Protein AF-0000000072268571 (afdb_homodimer)

Foldseek 3Di:
DWAFQDPVCQVVVQVQQCVACPPPDPQGDHSVNVNVLQVVVVVVLVVLQFDLQLQAFKKKKKGAAAAAPVPPDKDWHKMWMWGQHNVGIITDDIHIDIHDHPGHIDMDMDDDPVRNVVRVVVVCVVVVHDDDDPDPPPPDD/DWAFQDPVCQVVVQVQQCVACPPPDPQGDHSVNVNVLQVVVVVVLVVLQFDLQLQAFKKKKKGAAAAAPVPPDKDWHKIWMWGQHNVGIITDDIHIDIHDHPGHIDMDMDDDPVRNVVRVVVVCVVVVHDDDDPDPPPPDD

Solvent-accessible surface area (backbone atoms only — not comparable to full-atom values): 15354 Å² total; per-residue (Å²): 104,82,40,64,67,47,79,91,37,39,66,61,50,42,50,56,44,43,72,65,48,60,86,60,74,58,49,53,73,46,57,67,52,53,48,46,49,46,50,50,52,52,49,48,42,46,72,68,46,40,52,78,92,59,45,48,70,24,32,34,38,38,40,59,42,32,51,56,64,81,49,84,60,69,46,67,19,40,32,40,32,36,35,27,44,92,91,42,44,22,43,44,46,68,42,80,38,84,35,43,44,56,37,65,61,45,60,42,35,37,32,50,60,67,45,53,52,51,18,49,52,50,51,29,60,76,61,34,44,43,63,55,73,75,70,77,72,73,73,76,127,104,82,41,65,66,47,80,93,37,37,66,62,50,42,50,55,43,43,71,68,49,59,87,60,74,59,51,53,73,47,55,67,52,54,49,48,49,47,51,50,52,52,50,50,43,47,72,65,44,41,52,79,92,58,44,48,70,25,33,36,38,39,38,59,44,32,53,57,63,82,67,79,59,68,44,66,19,39,33,39,31,36,36,27,46,90,91,42,44,21,42,43,46,68,43,80,38,82,36,42,47,56,36,66,60,45,61,43,34,37,32,52,59,67,45,54,50,51,18,49,51,50,51,30,59,76,62,34,45,44,63,56,73,74,71,77,73,75,73,78,127

Nearest PDB structures (foldseek):
  2w56-assembly1_A  TM=3.238E-01  e=4.211E-01  Vibrio cholerae
  5o4p-assembly2_B  TM=2.908E-01  e=7.403E-01  Cricetulus griseus
  2w56-assembly1_A  TM=3.237E-01  e=5.750E-01  Vibrio cholerae
  5o4p-assembly2_B  TM=2.906E-01  e=7.843E-01  Cricetulus griseus
  4mxw-assembly1_Z  TM=2.584E-01  e=5.716E+00  Homo sapiens

pLDDT: mean 92.93, std 11.13, range [33.16, 98.88]

Radius of gyration: 26.69 Å; Cα contacts (8 Å, |Δi|>4): 503; chains: 2; bounding box: 42×77×66 Å

Sequence (282 aa):
MRIKIEQSNAAAIEKAISAVAGKKTRCIHQVSDVIWAAQTAERKLEEFGLQKTCRAGATARANLAGPGKSYGYSLEGTSIALQRLAAGWYLTDVTLQRIYPGGPERMDILIDPSQIEAALQAKLRNLRISARTPAPTQAAAMRIKIEQSNAAAIEKAISAVAGKKTRCIHQVSDVIWAAQTAERKLEEFGLQKTCRAGATARANLAGPGKSYGYSLEGTSIALQRLAAGWYLTDVTLQRIYPGGPERMDILIDPSQIEAALQAKLRNLRISARTPAPTQAAA

Secondary structure (DSSP, 8-state):
--EE-SGGGHHHHHHHHHHHHTT--TT---HHHHHHHHHHHHHHHHHHT--GGG-TT-EEEEEPPPPPTTS-S-EEEEEEEEEEETTEEEEEEEEEEEE-TTPPPEEEEEE-HHHHHHHHHHHHHHHTEEE----------/--EE-SGGGHHHHHHHHHHHHTT--TT---HHHHHHHHHHHHHHHHHHT--GGG-TT-EEEEEPPPPPGGG-S-EEEEEEEEEEETTEEEEEEEEEEEE-TTPPPEEEEEE-HHHHHHHHHHHHHHHTEEE----------

Structure (mmCIF, N/CA/C/O backbone):
data_AF-0000000072268571-model_v1
#
loop_
_entity.id
_entity.type
_entity.pdbx_description
1 polymer 'Uncharacterized protein'
#
loop_
_atom_site.group_PDB
_atom_site.id
_atom_site.type_symbol
_atom_site.label_atom_id
_atom_site.label_alt_id
_atom_site.label_comp_id
_atom_site.label_asym_id
_atom_site.label_entity_id
_atom_site.label_seq_id
_atom_site.pdbx_PDB_ins_code
_atom_site.Cartn_x
_atom_site.Cartn_y
_atom_site.Cartn_z
_atom_site.occupancy
_atom_site.B_iso_or_equiv
_atom_site.auth_seq_id
_atom_site.auth_comp_id
_atom_site.auth_asym_id
_atom_site.auth_atom_id
_atom_site.pdbx_PDB_model_num
ATOM 1 N N . MET A 1 1 ? 10.766 -30.984 -6.602 1 89.44 1 MET A N 1
ATOM 2 C CA . MET A 1 1 ? 11.336 -30.312 -7.758 1 89.44 1 MET A CA 1
ATOM 3 C C . MET A 1 1 ? 11.516 -28.828 -7.484 1 89.44 1 MET A C 1
ATOM 5 O O . MET A 1 1 ? 10.766 -28.234 -6.703 1 89.44 1 MET A O 1
ATOM 9 N N . ARG A 1 2 ? 12.672 -28.188 -8.047 1 95.62 2 ARG A N 1
ATOM 10 C CA . ARG A 1 2 ? 12.922 -26.75 -7.984 1 95.62 2 ARG A CA 1
ATOM 11 C C . ARG A 1 2 ? 13.461 -26.219 -9.312 1 95.62 2 ARG A C 1
ATOM 13 O O . ARG A 1 2 ? 14.617 -26.469 -9.656 1 95.62 2 ARG A O 1
ATOM 20 N N . ILE A 1 3 ? 12.57 -25.547 -10.039 1 98.38 3 ILE A N 1
ATOM 21 C CA . ILE A 1 3 ? 12.938 -25 -11.344 1 98.38 3 ILE A CA 1
ATOM 22 C C . ILE A 1 3 ? 12.781 -23.484 -11.328 1 98.38 3 ILE A C 1
ATOM 24 O O . ILE A 1 3 ? 11.68 -22.969 -11.094 1 98.38 3 ILE A O 1
ATOM 28 N N . LYS A 1 4 ? 13.852 -22.797 -11.664 1 98.56 4 LYS A N 1
ATOM 29 C CA . LYS A 1 4 ? 13.734 -21.344 -11.734 1 98.56 4 LYS A CA 1
ATOM 30 C C . LYS A 1 4 ? 12.805 -20.922 -12.875 1 98.56 4 LYS A C 1
ATOM 32 O O . LYS A 1 4 ? 12.93 -21.406 -14 1 98.56 4 LYS A O 1
ATOM 37 N N . ILE A 1 5 ? 11.906 -20.031 -12.609 1 98.62 5 ILE A N 1
ATOM 38 C CA . ILE A 1 5 ? 10.898 -19.641 -13.594 1 98.62 5 ILE A CA 1
ATOM 39 C C . ILE A 1 5 ? 11.438 -18.5 -14.461 1 98.62 5 ILE A C 1
ATOM 41 O O . ILE A 1 5 ? 11.359 -17.328 -14.078 1 98.62 5 ILE A O 1
ATOM 45 N N . GLU A 1 6 ? 11.898 -18.875 -15.523 1 97.44 6 GLU A N 1
ATOM 46 C CA . GLU A 1 6 ? 12.383 -17.969 -16.562 1 97.44 6 GLU A CA 1
ATOM 47 C C . GLU A 1 6 ? 12.32 -18.625 -17.938 1 97.44 6 GLU A C 1
ATOM 49 O O . GLU A 1 6 ? 12.188 -19.859 -18.047 1 97.44 6 GLU A O 1
ATOM 54 N N . GLN A 1 7 ? 12.383 -17.844 -18.969 1 95.88 7 GLN A N 1
ATOM 55 C CA . GLN A 1 7 ? 12.188 -18.328 -20.328 1 95.88 7 GLN A CA 1
ATOM 56 C C . GLN A 1 7 ? 13.242 -19.375 -20.688 1 95.88 7 GLN A C 1
ATOM 58 O O . GLN A 1 7 ? 12.953 -20.328 -21.422 1 95.88 7 GLN A O 1
ATOM 63 N N . SER A 1 8 ? 14.422 -19.25 -20.156 1 96.69 8 SER A N 1
ATOM 64 C CA . SER A 1 8 ? 15.5 -20.188 -20.469 1 96.69 8 SER A CA 1
ATOM 65 C C . SER A 1 8 ? 15.195 -21.578 -19.922 1 96.69 8 SER A C 1
ATOM 67 O O . SER A 1 8 ? 15.766 -22.562 -20.391 1 96.69 8 SER A O 1
ATOM 69 N N . ASN A 1 9 ? 14.328 -21.641 -18.969 1 97.94 9 ASN A N 1
ATOM 70 C CA . ASN A 1 9 ? 14.008 -22.938 -18.375 1 97.94 9 ASN A CA 1
ATOM 71 C C . ASN A 1 9 ? 12.641 -23.438 -18.812 1 97.94 9 ASN A C 1
ATOM 73 O O . ASN A 1 9 ? 12.016 -24.234 -18.125 1 97.94 9 ASN A O 1
ATOM 77 N N . ALA A 1 10 ? 12.203 -22.938 -19.922 1 98.06 10 ALA A N 1
ATOM 78 C CA . ALA A 1 10 ? 10.875 -23.266 -20.438 1 98.06 10 ALA A CA 1
ATOM 79 C C . ALA A 1 10 ? 10.719 -24.766 -20.656 1 98.06 10 ALA A C 1
ATOM 81 O O . ALA A 1 10 ? 9.68 -25.344 -20.312 1 98.06 10 ALA A O 1
ATOM 82 N N . ALA A 1 11 ? 11.688 -25.391 -21.203 1 97.88 11 ALA A N 1
ATOM 83 C CA . ALA A 1 11 ? 11.609 -26.828 -21.5 1 97.88 11 ALA A CA 1
ATOM 84 C C . ALA A 1 11 ? 11.445 -27.641 -20.234 1 97.88 11 ALA A C 1
ATOM 86 O O . ALA A 1 11 ? 10.68 -28.609 -20.188 1 97.88 11 ALA A O 1
ATOM 87 N N . ALA A 1 12 ? 12.219 -27.281 -19.203 1 98.31 12 ALA A N 1
ATOM 88 C CA . ALA A 1 12 ? 12.141 -27.984 -17.922 1 98.31 12 ALA A CA 1
ATOM 89 C C . ALA A 1 12 ? 10.766 -27.812 -17.297 1 98.31 12 ALA A C 1
ATOM 91 O O . ALA A 1 12 ? 10.211 -28.75 -16.719 1 98.31 12 ALA A O 1
ATOM 92 N N . ILE A 1 13 ? 10.211 -26.609 -17.422 1 98.5 13 ILE A N 1
ATOM 93 C CA . ILE A 1 13 ? 8.891 -26.328 -16.875 1 98.5 13 ILE A CA 1
ATOM 94 C C . ILE A 1 13 ? 7.836 -27.141 -17.625 1 98.5 13 ILE A C 1
ATOM 96 O O . ILE A 1 13 ? 6.961 -27.75 -17 1 98.5 13 ILE A O 1
ATOM 100 N N . GLU A 1 14 ? 7.953 -27.141 -18.844 1 97.81 14 GLU A N 1
ATOM 101 C CA . GLU A 1 14 ? 7.02 -27.906 -19.672 1 97.81 14 GLU A CA 1
ATOM 102 C C . GLU A 1 14 ? 7.059 -29.391 -19.312 1 97.81 14 GLU A C 1
ATOM 104 O O . GLU A 1 14 ? 6.016 -30.047 -19.219 1 97.81 14 GLU A O 1
ATOM 109 N N . LYS A 1 15 ? 8.242 -29.891 -19.219 1 97.81 15 LYS A N 1
ATOM 110 C CA . LYS A 1 15 ? 8.406 -31.297 -18.875 1 97.81 15 LYS A CA 1
ATOM 111 C C . LYS A 1 15 ? 7.758 -31.609 -17.516 1 97.81 15 LYS A C 1
ATOM 113 O O . LYS A 1 15 ? 7.121 -32.656 -17.359 1 97.81 15 LYS A O 1
ATOM 118 N N . ALA A 1 16 ? 7.984 -30.734 -16.562 1 98.06 16 ALA A N 1
ATOM 119 C CA . ALA A 1 16 ? 7.406 -30.906 -15.227 1 98.06 16 ALA A CA 1
ATOM 120 C C . ALA A 1 16 ? 5.883 -30.953 -15.297 1 98.06 16 ALA A C 1
ATOM 122 O O . ALA A 1 16 ? 5.25 -31.781 -14.633 1 98.06 16 ALA A O 1
ATOM 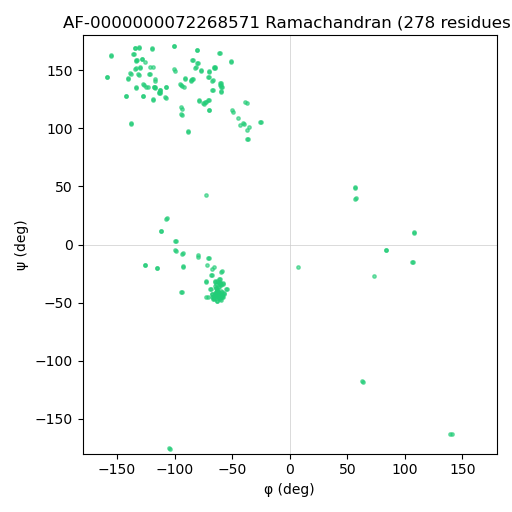123 N N . ILE A 1 17 ? 5.285 -30.109 -16.109 1 97.88 17 ILE A N 1
ATOM 124 C CA . ILE A 1 17 ? 3.834 -30.031 -16.234 1 97.88 17 ILE A CA 1
ATOM 125 C C . ILE A 1 17 ? 3.307 -31.266 -16.953 1 97.88 17 ILE A C 1
ATOM 127 O O . ILE A 1 17 ? 2.328 -31.875 -16.531 1 97.88 17 ILE A O 1
ATOM 131 N N . SER A 1 18 ? 3.951 -31.641 -18 1 97 18 SER A N 1
ATOM 132 C CA . SER A 1 18 ? 3.516 -32.75 -18.828 1 97 18 SER A CA 1
ATOM 133 C C . SER A 1 18 ? 3.574 -34.062 -18.047 1 97 18 SER A C 1
ATOM 135 O O . SER A 1 18 ? 2.748 -34.969 -18.266 1 97 18 SER A O 1
ATOM 137 N N . ALA A 1 19 ? 4.578 -34.125 -17.219 1 97.19 19 ALA A N 1
ATOM 138 C CA . ALA A 1 19 ? 4.742 -35.344 -16.422 1 97.19 19 ALA A CA 1
ATOM 139 C C . ALA A 1 19 ? 3.525 -35.594 -15.531 1 97.19 19 ALA A C 1
ATOM 141 O O . ALA A 1 19 ? 3.166 -36.719 -15.25 1 97.19 19 ALA A O 1
ATOM 142 N N . VAL A 1 20 ? 2.861 -34.531 -15.117 1 97.06 20 VAL A N 1
ATOM 143 C CA . VAL A 1 20 ? 1.72 -34.625 -14.219 1 97.06 20 VAL A CA 1
ATOM 144 C C . VAL A 1 20 ? 0.423 -34.656 -15.023 1 97.06 20 VAL A C 1
ATOM 146 O O . VAL A 1 20 ? -0.49 -35.438 -14.727 1 97.06 20 VAL A O 1
ATOM 149 N N . ALA A 1 21 ? 0.363 -33.844 -16.047 1 95.88 21 ALA A N 1
ATOM 150 C CA . ALA A 1 21 ? -0.852 -33.688 -16.828 1 95.88 21 ALA A CA 1
ATOM 151 C C . ALA A 1 21 ? -1.124 -34.906 -17.703 1 95.88 21 ALA A C 1
ATOM 153 O O . ALA A 1 21 ? -2.281 -35.25 -17.953 1 95.88 21 ALA A O 1
ATOM 154 N N . GLY A 1 22 ? -0.02 -35.562 -18.141 1 94.12 22 GLY A N 1
ATOM 155 C CA . GLY A 1 22 ? -0.201 -36.656 -19.062 1 94.12 22 GLY A CA 1
ATOM 156 C C . GLY A 1 22 ? -0.821 -36.25 -20.391 1 94.12 22 GLY A C 1
ATOM 157 O O . GLY A 1 22 ? -0.313 -35.344 -21.062 1 94.12 22 GLY A O 1
ATOM 158 N N . LYS A 1 23 ? -2.078 -36.875 -20.594 1 92.75 23 LYS A N 1
ATOM 159 C CA . LYS A 1 23 ? -2.734 -36.594 -21.875 1 92.75 23 LYS A CA 1
ATOM 160 C C . LYS A 1 23 ? -3.811 -35.531 -21.719 1 92.75 23 LYS A C 1
ATOM 162 O O . LYS A 1 23 ? -4.457 -35.156 -22.703 1 92.75 23 LYS A O 1
ATOM 167 N N . LYS A 1 24 ? -3.914 -35.062 -20.609 1 93.38 24 LYS A N 1
ATOM 168 C CA . LYS A 1 24 ? -4.934 -34.031 -20.391 1 93.38 24 LYS A CA 1
ATOM 169 C C . LYS A 1 24 ? -4.57 -32.719 -21.094 1 93.38 24 LYS A C 1
ATOM 171 O O . LYS A 1 24 ? -3.395 -32.344 -21.141 1 93.38 24 LYS A O 1
ATOM 176 N N . THR A 1 25 ? -5.66 -32.062 -21.594 1 88.81 25 THR A N 1
ATOM 177 C CA . THR A 1 25 ? -5.375 -30.859 -22.375 1 88.81 25 THR A CA 1
ATOM 178 C C . THR A 1 25 ? -6.141 -29.656 -21.828 1 88.81 25 THR A C 1
ATOM 180 O O . THR A 1 25 ? -5.809 -28.5 -22.125 1 88.81 25 THR A O 1
ATOM 183 N N . ARG A 1 26 ? -7.137 -29.922 -21.062 1 90.5 26 ARG A N 1
ATOM 184 C CA . ARG A 1 26 ? -7.957 -28.828 -20.547 1 90.5 26 ARG A CA 1
ATOM 185 C C . ARG A 1 26 ? -7.488 -28.375 -19.172 1 90.5 26 ARG A C 1
ATOM 187 O O . ARG A 1 26 ? -7.152 -29.219 -18.328 1 90.5 26 ARG A O 1
ATOM 194 N N . CYS A 1 27 ? -7.441 -27.094 -18.969 1 94.31 27 CYS A N 1
ATOM 195 C CA . CYS A 1 27 ? -7.07 -26.4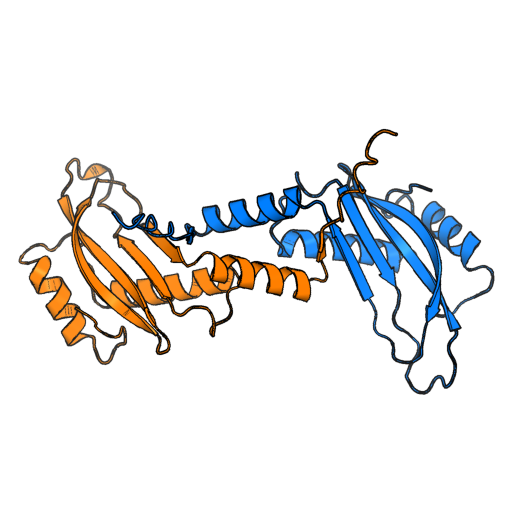84 -17.688 1 94.31 27 CYS A CA 1
ATOM 196 C C . CYS A 1 27 ? -5.684 -26.953 -17.25 1 94.31 27 CYS A C 1
ATOM 198 O O . CYS A 1 27 ? -5.484 -27.312 -16.094 1 94.31 27 CYS A O 1
ATOM 200 N N . ILE A 1 28 ? -4.773 -27.047 -18.234 1 96.44 28 ILE A N 1
ATOM 201 C CA . ILE A 1 28 ? -3.381 -27.406 -18 1 96.44 28 ILE A CA 1
ATOM 202 C C . ILE A 1 28 ? -2.49 -26.188 -18.203 1 96.44 28 ILE A C 1
ATOM 204 O O . ILE A 1 28 ? -2.539 -25.547 -19.25 1 96.44 28 ILE A O 1
ATOM 208 N N . HIS A 1 29 ? -1.704 -25.906 -17.234 1 97.75 29 HIS A N 1
ATOM 209 C CA . HIS A 1 29 ? -0.806 -24.766 -17.328 1 97.75 29 HIS A CA 1
ATOM 210 C C . HIS A 1 29 ? 0.157 -24.922 -18.5 1 97.75 29 HIS A C 1
ATOM 212 O O . HIS A 1 29 ? 0.665 -26.016 -18.75 1 97.75 29 HIS A O 1
ATOM 218 N N . GLN A 1 30 ? 0.322 -23.859 -19.125 1 97.5 30 GLN A N 1
ATOM 219 C CA . GLN A 1 30 ? 1.44 -23.734 -20.047 1 97.5 30 GLN A CA 1
ATOM 220 C C . GLN A 1 30 ? 2.598 -22.953 -19.422 1 97.5 30 GLN A C 1
ATOM 222 O O . GLN A 1 30 ? 2.445 -22.375 -18.344 1 97.5 30 GLN A O 1
ATOM 227 N N . VAL A 1 31 ? 3.684 -22.984 -20.141 1 98 31 VAL A N 1
ATOM 228 C CA . VAL A 1 31 ? 4.859 -22.297 -19.641 1 98 31 VAL A CA 1
ATOM 229 C C . VAL A 1 31 ? 4.523 -20.812 -19.406 1 98 31 VAL A C 1
ATOM 231 O O . VAL A 1 31 ? 4.906 -20.234 -18.391 1 98 31 VAL A O 1
ATOM 234 N N . SER A 1 32 ? 3.807 -20.25 -20.312 1 97.81 32 SER A N 1
ATOM 235 C CA . SER A 1 32 ? 3.443 -18.844 -20.203 1 97.81 32 SER A CA 1
ATOM 236 C C . SER A 1 32 ? 2.6 -18.578 -18.953 1 97.81 32 SER A C 1
ATOM 238 O O . SER A 1 32 ? 2.711 -17.516 -18.328 1 97.81 32 SER A O 1
ATOM 240 N N . ASP A 1 33 ? 1.727 -19.516 -18.609 1 97.75 33 ASP A N 1
ATOM 241 C CA . ASP A 1 33 ? 0.908 -19.391 -17.406 1 97.75 33 ASP A CA 1
ATOM 242 C C . ASP A 1 33 ? 1.777 -19.344 -16.156 1 97.75 33 ASP A C 1
ATOM 244 O O . ASP A 1 33 ? 1.498 -18.594 -15.219 1 97.75 33 ASP A O 1
ATOM 248 N N . VAL A 1 34 ? 2.797 -20.188 -16.188 1 98.5 34 VAL A N 1
ATOM 249 C CA . VAL A 1 34 ? 3.678 -20.297 -15.023 1 98.5 34 VAL A CA 1
ATOM 250 C C . VAL A 1 34 ? 4.469 -19 -14.859 1 98.5 34 VAL A C 1
ATOM 252 O O . VAL A 1 34 ? 4.582 -18.469 -13.75 1 98.5 34 VAL A O 1
ATOM 255 N N . ILE A 1 35 ? 4.93 -18.5 -15.93 1 98.44 35 ILE A N 1
ATOM 256 C CA . ILE A 1 35 ? 5.672 -17.25 -15.898 1 98.44 35 ILE A CA 1
ATOM 257 C C . ILE A 1 35 ? 4.758 -16.125 -15.43 1 98.44 35 ILE A C 1
ATOM 259 O O . ILE A 1 35 ? 5.145 -15.312 -14.578 1 98.44 35 ILE A O 1
ATOM 263 N N . TRP A 1 36 ? 3.586 -16.109 -15.922 1 98 36 TRP A N 1
ATOM 264 C CA . TRP A 1 36 ? 2.611 -15.094 -15.523 1 98 36 TRP A CA 1
ATOM 265 C C . TRP A 1 36 ? 2.291 -15.195 -14.039 1 98 36 TRP A C 1
ATOM 267 O O . TRP A 1 36 ? 2.193 -14.18 -13.344 1 98 36 TRP A O 1
ATOM 277 N N . ALA A 1 37 ? 2.117 -16.406 -13.578 1 98.31 37 ALA A N 1
ATOM 278 C CA . ALA A 1 37 ? 1.826 -16.609 -12.164 1 98.31 37 ALA A CA 1
ATOM 279 C C . ALA A 1 37 ? 2.947 -16.062 -11.289 1 98.31 37 ALA A C 1
ATOM 281 O O . ALA A 1 37 ? 2.688 -15.414 -10.273 1 98.31 37 ALA A O 1
ATOM 282 N N . ALA A 1 38 ? 4.137 -16.328 -11.672 1 98.62 38 ALA A N 1
ATOM 283 C CA . ALA A 1 38 ? 5.289 -15.836 -10.922 1 98.62 38 ALA A CA 1
ATOM 284 C C . ALA A 1 38 ? 5.309 -14.305 -10.906 1 98.62 38 ALA A C 1
ATOM 286 O O . ALA A 1 38 ? 5.551 -13.695 -9.859 1 98.62 38 ALA A O 1
ATOM 287 N N . GLN A 1 39 ? 5.051 -13.758 -12.031 1 98.25 39 GLN A N 1
ATOM 288 C CA . GLN A 1 39 ? 5.031 -12.305 -12.141 1 98.25 39 GLN A CA 1
ATOM 289 C C . GLN A 1 39 ? 3.908 -11.703 -11.297 1 98.25 39 GLN A C 1
ATOM 291 O O . GLN A 1 39 ? 4.09 -10.664 -10.664 1 98.25 39 GLN A O 1
ATOM 296 N N . THR A 1 40 ? 2.793 -12.32 -11.375 1 98.38 40 THR A N 1
ATOM 297 C CA . THR A 1 40 ? 1.646 -11.859 -10.602 1 98.38 40 THR A CA 1
ATOM 298 C C . THR A 1 40 ? 1.937 -11.938 -9.109 1 98.38 40 THR A C 1
ATOM 300 O O . THR A 1 40 ? 1.628 -11 -8.359 1 98.38 40 THR A O 1
ATOM 303 N N . ALA A 1 41 ? 2.525 -13.023 -8.711 1 98.62 41 ALA A N 1
ATOM 304 C CA . ALA A 1 41 ? 2.891 -13.172 -7.301 1 98.62 41 ALA A CA 1
ATOM 305 C C . ALA A 1 41 ? 3.85 -12.062 -6.867 1 98.62 41 ALA A C 1
ATOM 307 O O . ALA A 1 41 ? 3.684 -11.469 -5.801 1 98.62 41 ALA A O 1
ATOM 308 N N . GLU A 1 42 ? 4.82 -11.797 -7.719 1 98.44 42 GLU A N 1
ATOM 309 C CA . GLU A 1 42 ? 5.773 -10.727 -7.426 1 98.44 42 GLU A CA 1
ATOM 310 C C . GLU A 1 42 ? 5.074 -9.383 -7.297 1 98.44 42 GLU A C 1
ATOM 312 O O . GLU A 1 42 ? 5.363 -8.609 -6.375 1 98.44 42 GLU A O 1
ATOM 317 N N . ARG A 1 43 ? 4.18 -9.141 -8.195 1 97.94 43 ARG A N 1
ATOM 318 C CA . ARG A 1 43 ? 3.439 -7.883 -8.195 1 97.94 43 ARG A CA 1
ATOM 319 C C . ARG A 1 43 ? 2.594 -7.742 -6.938 1 97.94 43 ARG A C 1
ATOM 321 O O . ARG A 1 43 ? 2.496 -6.652 -6.367 1 97.94 43 ARG A O 1
ATOM 328 N N . LYS A 1 44 ? 1.976 -8.773 -6.512 1 98.06 44 LYS A N 1
ATOM 329 C CA . LYS A 1 44 ? 1.149 -8.742 -5.309 1 98.06 44 LYS A CA 1
ATOM 330 C C . LYS A 1 44 ? 1.989 -8.43 -4.074 1 98.06 44 LYS A C 1
ATOM 332 O O . LYS A 1 44 ? 1.555 -7.68 -3.197 1 98.06 44 LYS A O 1
ATOM 337 N N . LEU A 1 45 ? 3.182 -9.031 -4.02 1 97.81 45 LEU A N 1
ATOM 338 C CA . LEU A 1 45 ? 4.066 -8.75 -2.895 1 97.81 45 LEU A CA 1
ATOM 339 C C . LEU A 1 45 ? 4.496 -7.285 -2.895 1 97.81 45 LEU A C 1
ATOM 341 O O . LEU A 1 45 ? 4.562 -6.652 -1.837 1 97.81 45 LEU A O 1
ATOM 345 N N . GLU A 1 46 ? 4.715 -6.785 -4.086 1 96.62 46 GLU A N 1
ATOM 346 C CA . GLU A 1 46 ? 5.07 -5.379 -4.23 1 96.62 46 GLU A CA 1
ATOM 347 C C . GLU A 1 46 ? 3.92 -4.473 -3.803 1 96.62 46 GLU A C 1
ATOM 349 O O . GLU A 1 46 ? 4.125 -3.492 -3.082 1 96.62 46 GLU A O 1
ATOM 354 N N . GLU A 1 47 ? 2.758 -4.793 -4.27 1 95.5 47 GLU A N 1
ATOM 355 C CA . GLU A 1 47 ? 1.571 -4.023 -3.91 1 95.5 47 GLU A CA 1
ATOM 356 C C . GLU A 1 47 ? 1.337 -4.043 -2.402 1 95.5 47 GLU A C 1
ATOM 358 O O . GLU A 1 47 ? 0.848 -3.064 -1.833 1 95.5 47 GLU A O 1
ATOM 363 N N . PHE A 1 48 ? 1.663 -5.121 -1.779 1 96.12 48 PHE A N 1
ATOM 364 C CA . PHE A 1 48 ? 1.532 -5.262 -0.334 1 96.12 48 PHE A CA 1
ATOM 365 C C . PHE A 1 48 ? 2.52 -4.352 0.388 1 96.12 48 PHE A C 1
ATOM 367 O O . PHE A 1 48 ? 2.279 -3.945 1.527 1 96.12 48 PHE A O 1
ATOM 374 N N . GLY A 1 49 ? 3.592 -4.066 -0.296 1 94.44 49 GLY A N 1
ATOM 375 C CA . GLY A 1 49 ? 4.578 -3.162 0.276 1 94.44 49 GLY A CA 1
ATOM 376 C C . GLY A 1 49 ? 5.852 -3.865 0.708 1 94.44 49 GLY A C 1
ATOM 377 O O . GLY A 1 49 ? 6.676 -3.283 1.414 1 94.44 49 GLY A O 1
ATOM 378 N N . LEU A 1 50 ? 5.98 -5.062 0.349 1 95.12 50 LEU A N 1
ATOM 379 C CA . LEU A 1 50 ? 7.184 -5.797 0.723 1 95.12 50 LEU A CA 1
ATOM 380 C C . LEU A 1 50 ? 8.352 -5.426 -0.185 1 95.12 50 LEU A C 1
ATOM 382 O O . LEU A 1 50 ? 8.258 -5.555 -1.407 1 95.12 50 LEU A O 1
ATOM 386 N N . GLN A 1 51 ? 9.398 -5.008 0.468 1 94.62 51 GLN A N 1
ATOM 387 C CA . GLN A 1 51 ? 10.602 -4.699 -0.294 1 94.62 51 GLN A CA 1
ATOM 388 C C . GLN A 1 51 ? 11.18 -5.957 -0.937 1 94.62 51 GLN A C 1
ATOM 390 O O . GLN A 1 51 ? 11.031 -7.059 -0.405 1 94.62 51 GLN A O 1
ATOM 395 N N . LYS A 1 52 ? 11.844 -5.812 -2.014 1 94.56 52 LYS A N 1
ATOM 396 C CA . LYS A 1 52 ? 12.391 -6.934 -2.777 1 94.56 52 LYS A CA 1
ATOM 397 C C . LYS A 1 52 ? 13.281 -7.812 -1.902 1 94.56 52 LYS A C 1
ATOM 399 O O . LYS A 1 52 ? 13.242 -9.039 -2.01 1 94.56 52 LYS A O 1
ATOM 404 N N . THR A 1 53 ? 14.047 -7.23 -1.014 1 92.94 53 THR A N 1
ATOM 405 C CA . THR A 1 53 ? 15.008 -7.938 -0.181 1 92.94 53 THR A CA 1
ATOM 406 C C . THR A 1 53 ? 14.297 -8.797 0.864 1 92.94 53 THR A C 1
ATOM 408 O O . THR A 1 53 ? 14.914 -9.664 1.482 1 92.94 53 THR A O 1
ATOM 411 N N . CYS A 1 54 ? 12.984 -8.586 1.001 1 95 54 CYS A N 1
ATOM 412 C CA . CYS A 1 54 ? 12.242 -9.281 2.049 1 95 54 CYS A CA 1
ATOM 413 C C . CYS A 1 54 ? 11.273 -10.297 1.453 1 95 54 CYS A C 1
ATOM 415 O O . CYS A 1 54 ? 10.445 -10.859 2.166 1 95 54 CYS A O 1
ATOM 417 N N . ARG A 1 55 ? 11.43 -10.523 0.231 1 97 55 ARG A N 1
ATOM 418 C CA . ARG A 1 55 ? 10.391 -11.32 -0.41 1 97 55 ARG A CA 1
ATOM 419 C C . ARG A 1 55 ? 10.75 -12.805 -0.405 1 97 55 ARG A C 1
ATOM 421 O O . ARG A 1 55 ? 9.883 -13.656 -0.61 1 97 55 ARG A O 1
ATOM 428 N N . ALA A 1 56 ? 12.039 -13.047 -0.197 1 97.19 56 ALA A N 1
ATOM 429 C CA . ALA A 1 56 ? 12.469 -14.445 -0.173 1 97.19 56 ALA A CA 1
ATOM 430 C C . ALA A 1 56 ? 11.758 -15.219 0.936 1 97.19 56 ALA A C 1
ATOM 432 O O . ALA A 1 56 ? 11.609 -14.711 2.051 1 97.19 56 ALA A O 1
ATOM 433 N N . GLY A 1 57 ? 11.336 -16.375 0.667 1 96.38 57 GLY A N 1
ATOM 434 C CA . GLY A 1 57 ? 10.625 -17.21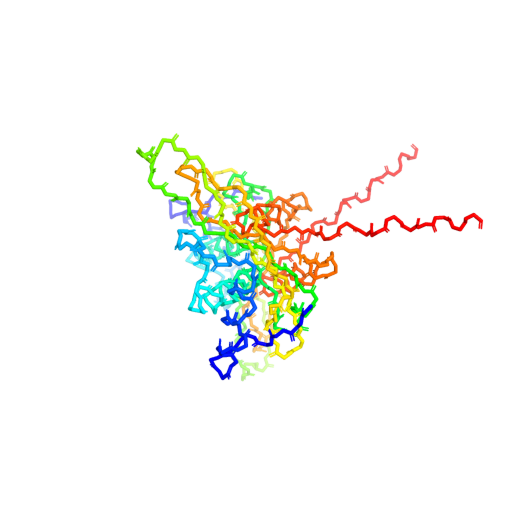9 1.623 1 96.38 57 GLY A CA 1
ATOM 435 C C . GLY A 1 57 ? 9.141 -17.328 1.331 1 96.38 57 GLY A C 1
ATOM 436 O O . GLY A 1 57 ? 8.469 -18.234 1.827 1 96.38 57 GLY A O 1
ATOM 437 N N . ALA A 1 58 ? 8.633 -16.484 0.512 1 98.12 58 ALA A N 1
ATOM 438 C CA . ALA A 1 58 ? 7.219 -16.516 0.145 1 98.12 58 ALA A CA 1
ATOM 439 C C . ALA A 1 58 ? 6.902 -17.734 -0.727 1 98.12 58 ALA A C 1
ATOM 441 O O . ALA A 1 58 ? 7.754 -18.188 -1.492 1 98.12 58 ALA A O 1
ATOM 442 N N . THR A 1 59 ? 5.734 -18.188 -0.571 1 98.44 59 THR A N 1
ATOM 443 C CA . THR A 1 59 ? 5.242 -19.25 -1.425 1 98.44 59 THR A CA 1
ATOM 444 C C . THR A 1 59 ? 3.879 -18.906 -2.01 1 98.44 59 THR A C 1
ATOM 446 O O . THR A 1 59 ? 3.143 -18.094 -1.438 1 98.44 59 THR A O 1
ATOM 449 N N . ALA A 1 60 ? 3.609 -19.453 -3.16 1 98.62 60 ALA A N 1
ATOM 450 C CA . ALA A 1 60 ? 2.336 -19.203 -3.826 1 98.62 60 ALA A CA 1
ATOM 451 C C . ALA A 1 60 ? 1.76 -20.484 -4.422 1 98.62 60 ALA A C 1
ATOM 453 O O . ALA A 1 60 ? 2.508 -21.375 -4.828 1 98.62 60 ALA A O 1
ATOM 454 N N . ARG A 1 61 ? 0.507 -20.562 -4.41 1 98.31 61 ARG A N 1
ATOM 455 C CA . ARG A 1 61 ? -0.24 -21.609 -5.105 1 98.31 61 ARG A CA 1
ATOM 456 C C . ARG A 1 61 ? -1.246 -21 -6.082 1 98.31 61 ARG A C 1
ATOM 458 O O . ARG A 1 61 ? -1.95 -20.047 -5.742 1 98.31 61 ARG A O 1
ATOM 465 N N . ALA A 1 62 ? -1.298 -21.562 -7.266 1 97.62 62 ALA A N 1
ATOM 466 C CA . ALA A 1 62 ? -2.162 -20.984 -8.289 1 97.62 62 ALA A CA 1
ATOM 467 C C . ALA A 1 62 ? -2.861 -22.062 -9.102 1 97.62 62 ALA A C 1
ATOM 469 O O . ALA A 1 62 ? -2.266 -23.109 -9.406 1 97.62 62 ALA A O 1
ATOM 470 N N . ASN A 1 63 ? -4.07 -21.812 -9.445 1 95.38 63 ASN A N 1
ATOM 471 C CA . ASN A 1 63 ? -4.836 -22.656 -10.352 1 95.38 63 ASN A CA 1
ATOM 472 C C . ASN A 1 63 ? -5.457 -21.859 -11.492 1 95.38 63 ASN A C 1
ATOM 474 O O . ASN A 1 63 ? -5.652 -20.641 -11.367 1 95.38 63 ASN A O 1
ATOM 478 N N . LEU A 1 64 ? -5.793 -22.547 -12.555 1 95.5 64 LEU A N 1
ATOM 479 C CA . LEU A 1 64 ? -6.449 -21.922 -13.695 1 95.5 64 LEU A CA 1
ATOM 480 C C . LEU A 1 64 ? -7.957 -21.844 -13.484 1 95.5 64 LEU A C 1
ATOM 482 O O . LEU A 1 64 ? -8.5 -22.531 -12.609 1 95.5 64 LEU A O 1
ATOM 486 N N . ALA A 1 65 ? -8.531 -20.922 -14.242 1 93.69 65 ALA A N 1
ATOM 487 C CA . ALA A 1 65 ? -9.992 -20.859 -14.227 1 93.69 65 ALA A CA 1
ATOM 488 C C . ALA A 1 65 ? -10.609 -22.125 -14.805 1 93.69 65 ALA A C 1
ATOM 490 O O . ALA A 1 65 ? -10 -22.781 -15.656 1 93.69 65 ALA A O 1
ATOM 491 N N . GLY A 1 66 ? -11.734 -22.344 -14.336 1 91.06 66 GLY A N 1
ATOM 492 C CA . GLY A 1 66 ? -12.461 -23.484 -14.891 1 91.06 66 GLY A CA 1
ATOM 493 C C . GLY A 1 66 ? -13.141 -23.172 -16.203 1 91.06 66 GLY A C 1
ATOM 494 O O . GLY A 1 66 ? -13.156 -22.016 -16.641 1 91.06 66 GLY A O 1
ATOM 495 N N . PRO A 1 67 ? -13.555 -24.266 -16.797 1 88 67 PRO A N 1
ATOM 496 C CA . PRO A 1 67 ? -14.32 -24.047 -18.031 1 88 67 PRO A CA 1
ATOM 497 C C . PRO A 1 67 ? -15.602 -23.25 -17.797 1 88 67 PRO A C 1
ATOM 499 O O . PRO A 1 67 ? -15.953 -22.969 -16.641 1 88 67 PRO A O 1
ATOM 502 N N . GLY A 1 68 ? -16.141 -22.766 -18.875 1 86.88 68 GLY A N 1
ATOM 503 C CA . GLY A 1 68 ? -17.375 -22.016 -18.766 1 86.88 68 GLY A CA 1
ATOM 504 C C . GLY A 1 68 ? -18.453 -22.75 -17.969 1 86.88 68 GLY A C 1
ATOM 505 O O . GLY A 1 68 ? -18.438 -23.984 -17.906 1 86.88 68 GLY A O 1
ATOM 506 N N . LYS A 1 69 ? -19.328 -22.062 -17.469 1 84 69 LYS A N 1
ATOM 507 C CA . LYS A 1 69 ? -20.391 -22.609 -16.641 1 84 69 LYS A CA 1
ATOM 508 C C . LYS A 1 69 ? -21.203 -23.656 -17.391 1 84 69 LYS A C 1
ATOM 510 O O . LYS A 1 69 ? -21.766 -24.562 -16.781 1 84 69 LYS A O 1
ATOM 515 N N . SER A 1 70 ? -21.172 -23.578 -18.609 1 84.25 70 SER A N 1
ATOM 516 C CA . SER A 1 70 ? -22 -24.469 -19.422 1 84.25 70 SER A CA 1
ATOM 517 C C . SER A 1 70 ? -21.359 -25.844 -19.547 1 84.25 70 SER A C 1
ATOM 519 O O . SER A 1 70 ? -22.031 -26.812 -19.938 1 84.25 70 SER A O 1
ATOM 521 N N . TYR A 1 71 ? -20.094 -25.969 -19.125 1 83.62 71 TYR A N 1
ATOM 522 C CA . TYR A 1 71 ? -19.359 -27.219 -19.203 1 83.62 71 TYR A CA 1
ATOM 523 C C . TYR A 1 71 ? -19.875 -28.219 -18.172 1 83.62 71 TYR A C 1
ATOM 525 O O . TYR A 1 71 ? -20.031 -27.891 -17 1 83.62 71 TYR A O 1
ATOM 533 N N . GLY A 1 72 ? -20.969 -28.484 -17.859 1 78.06 72 GLY A N 1
ATOM 534 C CA . GLY A 1 72 ? -21.797 -29.359 -17.047 1 78.06 72 GLY A CA 1
ATOM 535 C C . GLY A 1 72 ? -20.984 -30.25 -16.125 1 78.06 72 GLY A C 1
ATOM 536 O O . GLY A 1 72 ? -21.547 -30.891 -15.227 1 78.06 72 GLY A O 1
ATOM 537 N N . TYR A 1 73 ? -19.562 -30.594 -16.25 1 85.25 73 TYR A N 1
ATOM 538 C CA . TYR A 1 73 ? -18.859 -31.5 -15.359 1 85.25 73 TYR A CA 1
ATOM 539 C C . TYR A 1 73 ? -17.516 -30.922 -14.922 1 85.25 73 TYR A C 1
ATOM 541 O O . TYR A 1 73 ? -17 -30 -15.555 1 85.25 73 TYR A O 1
ATOM 549 N N . SER A 1 74 ? -17.047 -31.438 -13.812 1 87.62 74 SER A N 1
ATOM 550 C CA . SER A 1 74 ? -15.727 -31.047 -13.336 1 87.62 74 SER A CA 1
ATOM 551 C C . SER A 1 74 ? -14.625 -31.812 -14.055 1 87.62 74 SER A C 1
ATOM 553 O O . SER A 1 74 ? -14.883 -32.875 -14.641 1 87.62 74 SER A O 1
ATOM 555 N N . LEU A 1 75 ? -13.461 -31.266 -14.18 1 90.56 75 LEU A N 1
ATOM 556 C CA . LEU A 1 75 ? -12.305 -31.938 -14.781 1 90.56 75 LEU A CA 1
ATOM 557 C C . LEU A 1 75 ? -11.078 -31.797 -13.891 1 90.56 75 LEU A C 1
ATOM 559 O O . LEU A 1 75 ? -11.109 -31.078 -12.891 1 90.56 75 LEU A O 1
ATOM 563 N N . GLU A 1 76 ? -10.094 -32.531 -14.25 1 93.19 76 GLU A N 1
ATOM 564 C CA . GLU A 1 76 ? -8.812 -32.406 -13.555 1 93.19 76 GLU A CA 1
ATOM 565 C C . GLU A 1 76 ? -7.887 -31.453 -14.281 1 93.19 76 GLU A C 1
ATOM 567 O O . GLU A 1 76 ? -7.578 -31.641 -15.461 1 93.19 76 GLU A O 1
ATOM 572 N N . GLY A 1 77 ? -7.527 -30.391 -13.586 1 95.12 77 GLY A N 1
ATOM 573 C CA . GLY A 1 77 ? -6.57 -29.422 -14.102 1 95.12 77 GLY A CA 1
ATOM 574 C C . GLY A 1 77 ? -5.332 -29.281 -13.234 1 95.12 77 GLY A C 1
ATOM 575 O O . GLY A 1 77 ? -5.273 -29.844 -12.141 1 95.12 77 GLY A O 1
ATOM 576 N N . THR A 1 78 ? -4.352 -28.656 -13.695 1 96.88 78 THR A N 1
ATOM 577 C CA . THR A 1 78 ? -3.1 -28.547 -12.953 1 96.88 78 THR A CA 1
ATOM 578 C C . THR A 1 78 ? -3.162 -27.391 -11.953 1 96.88 78 THR A C 1
ATOM 580 O O . 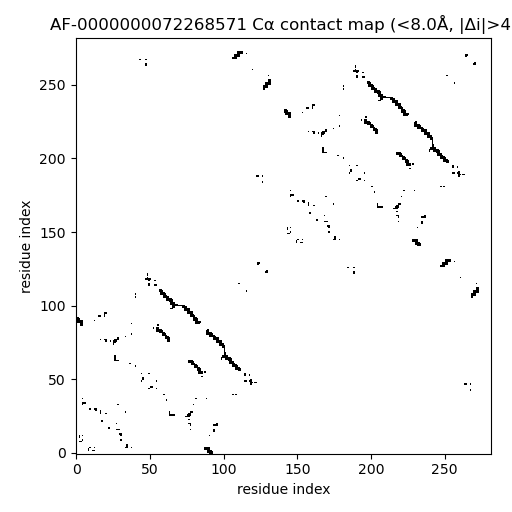THR A 1 78 ? -3.781 -26.359 -12.227 1 96.88 78 THR A O 1
ATOM 583 N N . SER A 1 79 ? -2.576 -27.594 -10.812 1 97.5 79 SER A N 1
ATOM 584 C CA . SER A 1 79 ? -2.223 -26.578 -9.82 1 97.5 79 SER A CA 1
ATOM 585 C C . SER A 1 79 ? -0.712 -26.5 -9.625 1 97.5 79 SER A C 1
ATOM 587 O O . SER A 1 79 ? -0.03 -27.531 -9.594 1 97.5 79 SER A O 1
ATOM 589 N N . ILE A 1 80 ? -0.212 -25.281 -9.43 1 98.5 80 ILE A N 1
ATOM 590 C CA . ILE A 1 80 ? 1.235 -25.141 -9.312 1 98.5 80 ILE A CA 1
ATOM 591 C C . ILE A 1 80 ? 1.586 -24.5 -7.977 1 98.5 80 ILE A C 1
ATOM 593 O O . ILE A 1 80 ? 0.831 -23.656 -7.469 1 98.5 80 ILE A O 1
ATOM 597 N N . ALA A 1 81 ? 2.725 -24.891 -7.422 1 98.69 81 ALA A N 1
ATOM 598 C CA . ALA A 1 81 ? 3.316 -24.281 -6.238 1 98.69 81 ALA A CA 1
ATOM 599 C C . ALA A 1 81 ? 4.625 -23.562 -6.582 1 98.69 81 ALA A C 1
ATOM 601 O O . ALA A 1 81 ? 5.473 -24.125 -7.281 1 98.69 81 ALA A O 1
ATOM 602 N N . LEU A 1 82 ? 4.68 -22.406 -6.113 1 98.81 82 LEU A N 1
ATOM 603 C CA . LEU A 1 82 ? 5.852 -21.578 -6.363 1 98.81 82 LEU A CA 1
ATOM 604 C C . LEU A 1 82 ? 6.52 -21.156 -5.055 1 98.81 82 LEU A C 1
ATOM 606 O O . LEU A 1 82 ? 5.852 -21.047 -4.023 1 98.81 82 LEU A O 1
ATOM 610 N N . GLN A 1 83 ? 7.801 -20.922 -5.152 1 98.69 83 GLN A N 1
ATOM 611 C CA . GLN A 1 83 ? 8.562 -20.391 -4.023 1 98.69 83 GLN A CA 1
ATOM 612 C C . GLN A 1 83 ? 9.469 -19.25 -4.457 1 98.69 83 GLN A C 1
ATOM 614 O O . GLN A 1 83 ? 10.125 -19.328 -5.496 1 98.69 83 GLN A O 1
ATOM 619 N N . ARG A 1 84 ? 9.438 -18.25 -3.643 1 98.5 84 ARG A N 1
ATOM 620 C CA . ARG A 1 84 ? 10.281 -17.094 -3.914 1 98.5 84 ARG A CA 1
ATOM 621 C C . ARG A 1 84 ? 11.609 -17.188 -3.17 1 98.5 84 ARG A C 1
ATOM 623 O O . ARG A 1 84 ? 11.648 -17.094 -1.942 1 98.5 84 ARG A O 1
ATOM 630 N N . LEU A 1 85 ? 12.664 -17.344 -3.871 1 97.38 85 LEU A N 1
ATOM 631 C CA . LEU A 1 85 ? 14 -17.328 -3.293 1 97.38 85 LEU A CA 1
ATOM 632 C C . LEU A 1 85 ? 14.711 -16.016 -3.605 1 97.38 85 LEU A C 1
ATOM 634 O O . LEU A 1 85 ? 14.102 -15.086 -4.133 1 97.38 85 LEU A O 1
ATOM 638 N N . ALA A 1 86 ? 15.953 -15.898 -3.227 1 95.75 86 ALA A N 1
ATOM 639 C CA . ALA A 1 86 ? 16.703 -14.656 -3.416 1 95.75 86 ALA A CA 1
ATOM 640 C C . ALA A 1 86 ? 16.797 -14.289 -4.895 1 95.75 86 ALA A C 1
ATOM 642 O O . ALA A 1 86 ? 16.688 -13.117 -5.258 1 95.75 86 ALA A O 1
ATOM 643 N N . ALA A 1 87 ? 16.859 -15.344 -5.723 1 95.12 87 ALA A N 1
ATOM 644 C CA . ALA A 1 87 ? 17.141 -15.109 -7.141 1 95.12 87 ALA A CA 1
ATOM 645 C C . ALA A 1 87 ? 15.836 -15 -7.934 1 95.12 87 ALA A C 1
ATOM 647 O O . ALA A 1 87 ? 15.859 -14.734 -9.141 1 95.12 87 ALA A O 1
ATOM 648 N N . GLY A 1 88 ? 14.758 -15.281 -7.285 1 97.06 88 GLY A N 1
ATOM 649 C CA . GLY A 1 88 ? 13.492 -15.203 -8 1 97.06 88 GLY A CA 1
ATOM 650 C C . GLY A 1 88 ? 12.531 -16.312 -7.629 1 97.06 88 GLY A C 1
ATOM 651 O O . GLY A 1 88 ? 12.672 -16.938 -6.574 1 97.06 88 GLY A O 1
ATOM 652 N N . TRP A 1 89 ? 11.539 -16.484 -8.5 1 98.62 89 TRP A N 1
ATOM 653 C CA . TRP A 1 89 ? 10.508 -17.484 -8.25 1 98.62 89 TRP A CA 1
ATOM 654 C C . TRP A 1 89 ? 10.891 -18.812 -8.875 1 98.62 89 TRP A C 1
ATOM 656 O O . TRP A 1 89 ? 11.438 -18.859 -9.977 1 98.62 89 TRP A O 1
ATOM 666 N N . TYR A 1 90 ? 10.562 -19.922 -8.156 1 98.88 90 TYR A N 1
ATOM 667 C CA . TYR A 1 90 ? 10.836 -21.297 -8.594 1 98.88 90 TYR A CA 1
ATOM 668 C C . TYR A 1 90 ? 9.57 -22.141 -8.57 1 98.88 90 TYR A C 1
ATOM 670 O O . TYR A 1 90 ? 8.742 -22 -7.664 1 98.88 90 TYR A O 1
ATOM 678 N N . LEU A 1 91 ? 9.383 -22.922 -9.562 1 98.81 91 LEU A N 1
ATOM 679 C CA . LEU A 1 91 ? 8.352 -23.953 -9.555 1 98.81 91 LEU A CA 1
ATOM 680 C C . LEU A 1 91 ? 8.758 -25.125 -8.672 1 98.81 91 LEU A C 1
ATOM 682 O O . LEU A 1 91 ? 9.797 -25.75 -8.898 1 98.81 91 LEU A O 1
ATOM 686 N N . THR A 1 92 ? 7.953 -25.422 -7.668 1 98.69 92 THR A N 1
ATOM 687 C CA . THR A 1 92 ? 8.367 -26.438 -6.707 1 98.69 92 THR A CA 1
ATOM 688 C C . THR A 1 92 ? 7.441 -27.641 -6.758 1 98.69 92 THR A C 1
ATOM 690 O O . THR A 1 92 ? 7.781 -28.719 -6.258 1 98.69 92 THR A O 1
ATOM 693 N N . ASP A 1 93 ? 6.25 -27.438 -7.301 1 98.38 93 ASP A N 1
ATOM 694 C CA . ASP A 1 93 ? 5.332 -28.562 -7.363 1 98.38 93 ASP A CA 1
ATOM 695 C C . ASP A 1 93 ? 4.258 -28.344 -8.43 1 98.38 93 ASP A C 1
ATOM 697 O O . ASP A 1 93 ? 3.9 -27.203 -8.727 1 98.38 93 ASP A O 1
ATOM 701 N N . VAL A 1 94 ? 3.867 -29.375 -9.078 1 98.25 94 VAL A N 1
ATOM 702 C CA . VAL A 1 94 ? 2.705 -29.422 -9.961 1 98.25 94 VAL A CA 1
ATOM 703 C C . VAL A 1 94 ? 1.804 -30.594 -9.562 1 98.25 94 VAL A C 1
ATOM 705 O O . VAL A 1 94 ? 2.275 -31.719 -9.391 1 98.25 94 VAL A O 1
ATOM 708 N N . THR A 1 95 ? 0.591 -30.312 -9.375 1 97.81 95 THR A N 1
ATOM 709 C CA . THR A 1 95 ? -0.346 -31.375 -9.008 1 97.81 95 THR A CA 1
ATOM 710 C C . THR A 1 95 ? -1.638 -31.25 -9.805 1 97.81 95 THR A C 1
ATOM 712 O O . THR A 1 95 ? -1.898 -30.219 -10.43 1 97.81 95 THR A O 1
ATOM 715 N N . LEU A 1 96 ? -2.385 -32.375 -9.773 1 96.88 96 LEU A N 1
ATOM 716 C CA . LEU A 1 96 ? -3.725 -32.344 -10.352 1 96.88 96 LEU A CA 1
ATOM 717 C C . LEU A 1 96 ? -4.766 -31.984 -9.289 1 96.88 96 LEU A C 1
ATOM 719 O O . LEU A 1 96 ? -4.672 -32.469 -8.156 1 96.88 96 LEU A O 1
ATOM 723 N N . GLN A 1 97 ? -5.602 -31.125 -9.703 1 94.62 97 GLN A N 1
ATOM 724 C CA . GLN A 1 97 ? -6.711 -30.781 -8.82 1 94.62 97 GLN A CA 1
ATOM 725 C C . GLN A 1 97 ? -8.039 -30.781 -9.586 1 94.62 97 GLN A C 1
ATOM 727 O O . GLN A 1 97 ? -8.062 -30.5 -10.781 1 94.62 97 GLN A O 1
ATOM 732 N N . ARG A 1 98 ? -9.102 -31.062 -8.867 1 92.62 98 ARG A N 1
ATOM 733 C CA . ARG A 1 98 ? -10.43 -31 -9.453 1 92.62 98 ARG A CA 1
ATOM 734 C C . ARG A 1 98 ? -10.867 -29.547 -9.656 1 92.62 98 ARG A C 1
ATOM 736 O O . ARG A 1 98 ? -10.828 -28.75 -8.719 1 92.62 98 ARG A O 1
ATOM 743 N N . ILE A 1 99 ? -11.18 -29.219 -10.836 1 91.81 99 ILE A N 1
ATOM 744 C CA . ILE A 1 99 ? -11.609 -27.875 -11.195 1 91.81 99 ILE A CA 1
ATOM 745 C C . ILE A 1 99 ? -13.078 -27.891 -11.617 1 91.81 99 ILE A C 1
ATOM 747 O O . ILE A 1 99 ? -13.477 -28.703 -12.445 1 91.81 99 ILE A O 1
ATOM 751 N N . TYR A 1 100 ? -13.812 -26.984 -11.094 1 90.81 100 TYR A N 1
ATOM 752 C CA . TYR A 1 100 ? -15.242 -26.922 -11.375 1 90.81 100 TYR A CA 1
ATOM 753 C C . TYR A 1 100 ? -15.547 -25.859 -12.422 1 90.81 100 TYR A C 1
ATOM 755 O O . TYR A 1 100 ? -14.867 -24.828 -12.492 1 90.81 100 TYR A O 1
ATOM 763 N N . PRO A 1 101 ? -16.625 -26.188 -13.117 1 90.44 101 PRO A N 1
ATOM 764 C CA . PRO A 1 101 ? -17.047 -25.188 -14.102 1 90.44 101 PRO A CA 1
ATOM 765 C C . PRO A 1 101 ? -17.375 -23.844 -13.461 1 90.44 101 PRO A C 1
ATOM 767 O O . PRO A 1 101 ? -18 -23.797 -12.398 1 90.44 101 PRO A O 1
ATOM 770 N N . GLY A 1 102 ? -16.844 -22.781 -14.164 1 89.75 102 GLY A N 1
ATOM 771 C CA . GLY A 1 102 ? -17.141 -21.438 -13.688 1 89.75 102 GLY A CA 1
ATOM 772 C C . GLY A 1 102 ? -16.219 -20.969 -12.578 1 89.75 102 GLY A C 1
ATOM 773 O O . GLY A 1 102 ? -16.344 -19.844 -12.094 1 89.75 102 GLY A O 1
ATOM 774 N N . GLY A 1 103 ? -15.344 -21.828 -12.102 1 88.44 103 GLY A N 1
ATOM 775 C CA . GLY A 1 103 ? -14.414 -21.438 -11.062 1 88.44 103 GLY A CA 1
ATOM 776 C C . GLY A 1 103 ? -13.391 -20.406 -11.523 1 88.44 103 GLY A C 1
ATOM 777 O O . GLY A 1 103 ? -12.898 -20.484 -12.648 1 88.44 103 GLY A O 1
ATOM 778 N N . PRO A 1 104 ? -13.117 -19.531 -10.664 1 89.81 104 PRO A N 1
ATOM 779 C CA . PRO A 1 104 ? -12.172 -18.484 -11.07 1 89.81 104 PRO A CA 1
ATOM 780 C C . PRO A 1 104 ? -10.719 -18.938 -10.984 1 89.81 104 PRO A C 1
ATOM 782 O O . PRO A 1 104 ? -10.414 -19.906 -10.297 1 89.81 104 PRO A O 1
ATOM 785 N N . GLU A 1 105 ? -9.898 -18.266 -11.781 1 92 105 GLU A N 1
ATOM 786 C CA . GLU A 1 105 ? -8.461 -18.344 -11.539 1 92 105 GLU A CA 1
ATOM 787 C C . GLU A 1 105 ? -8.109 -17.844 -10.141 1 92 105 GLU A C 1
ATOM 789 O O . GLU A 1 105 ? -8.656 -16.844 -9.68 1 92 105 GLU A O 1
ATOM 794 N N . ARG A 1 106 ? -7.293 -18.656 -9.422 1 93.56 106 ARG A N 1
ATOM 795 C CA . ARG A 1 106 ? -7 -18.297 -8.039 1 93.56 106 ARG A CA 1
ATOM 796 C C . ARG A 1 106 ? -5.5 -18.359 -7.766 1 93.56 106 ARG A C 1
ATOM 798 O O . ARG A 1 106 ? -4.797 -19.203 -8.312 1 93.56 106 ARG A O 1
ATOM 805 N N . MET A 1 107 ? -5.055 -17.469 -6.906 1 97.38 107 MET A N 1
ATOM 806 C CA . MET A 1 107 ? -3.691 -17.484 -6.383 1 97.38 107 MET A CA 1
ATOM 807 C C . MET A 1 107 ? -3.668 -17.078 -4.91 1 97.38 107 MET A C 1
ATOM 809 O O . MET A 1 107 ? -4.219 -16.047 -4.535 1 97.38 107 MET A O 1
ATOM 813 N N . ASP A 1 108 ? -3.041 -17.922 -4.098 1 98.06 108 ASP A N 1
ATOM 814 C CA . ASP A 1 108 ? -2.828 -17.641 -2.68 1 98.06 108 ASP A CA 1
ATOM 815 C C . ASP A 1 108 ? -1.339 -17.562 -2.354 1 98.06 108 ASP A C 1
ATOM 817 O O . ASP A 1 108 ? -0.553 -18.406 -2.797 1 98.06 108 ASP A O 1
ATOM 821 N N . ILE A 1 109 ? -1.017 -16.562 -1.595 1 98.69 109 ILE A N 1
ATOM 822 C CA . ILE A 1 109 ? 0.383 -16.375 -1.233 1 98.69 109 ILE A CA 1
ATOM 823 C C . ILE A 1 109 ? 0.55 -16.516 0.279 1 98.69 109 ILE A C 1
ATOM 825 O O . ILE A 1 109 ? -0.271 -16.016 1.049 1 98.69 109 ILE A O 1
ATOM 829 N N . LEU A 1 110 ? 1.563 -17.234 0.652 1 98.25 110 LEU A N 1
ATOM 830 C CA . LEU A 1 110 ? 1.938 -17.391 2.053 1 98.25 110 LEU A CA 1
ATOM 831 C C . LEU A 1 110 ? 3.287 -16.75 2.336 1 98.25 110 LEU A C 1
ATOM 833 O O . LEU A 1 110 ? 4.254 -16.969 1.602 1 98.25 110 LEU A O 1
ATOM 837 N N . ILE A 1 111 ? 3.266 -15.984 3.373 1 97.81 111 ILE A N 1
ATOM 838 C CA . ILE A 1 111 ? 4.523 -15.367 3.771 1 97.81 111 ILE A CA 1
ATOM 839 C C . ILE A 1 111 ? 4.707 -15.5 5.281 1 97.81 111 ILE A C 1
ATOM 841 O O . ILE A 1 111 ? 3.785 -15.891 5.992 1 97.81 111 ILE A O 1
ATOM 845 N N . ASP A 1 112 ? 5.926 -15.164 5.699 1 96.38 112 ASP A N 1
ATOM 846 C CA . ASP A 1 112 ? 6.234 -15.219 7.125 1 96.38 112 ASP A CA 1
ATOM 847 C C . ASP A 1 112 ? 5.645 -14.023 7.867 1 96.38 112 ASP A C 1
ATOM 849 O O . ASP A 1 112 ? 5.629 -12.906 7.34 1 96.38 112 ASP A O 1
ATOM 853 N N . PRO A 1 113 ? 5.293 -14.227 9.133 1 95.88 113 PRO A N 1
ATOM 854 C CA . PRO A 1 113 ? 4.785 -13.102 9.922 1 95.88 113 PRO A CA 1
ATOM 855 C C . PRO A 1 113 ? 5.773 -11.938 9.992 1 95.88 113 PRO A C 1
ATOM 857 O O . PRO A 1 113 ? 5.363 -10.773 10.016 1 95.88 113 PRO A O 1
ATOM 860 N N . SER A 1 114 ? 7 -12.273 10 1 95.12 114 SER A N 1
ATOM 861 C CA . SER A 1 114 ? 8.016 -11.219 10.062 1 95.12 114 SER A CA 1
ATOM 862 C C . SER A 1 114 ? 7.992 -10.359 8.805 1 95.12 114 SER A C 1
ATOM 864 O O . SER A 1 114 ? 8.32 -9.172 8.852 1 95.12 114 SER A O 1
ATOM 866 N N . GLN A 1 115 ? 7.641 -10.922 7.699 1 96.62 115 GLN A N 1
ATOM 867 C CA . GLN A 1 115 ? 7.543 -10.172 6.453 1 96.62 115 GLN A CA 1
ATOM 868 C C . GLN A 1 115 ? 6.367 -9.203 6.484 1 96.62 115 GLN A C 1
ATOM 870 O O . GLN A 1 115 ? 6.465 -8.086 5.98 1 96.62 115 GLN A O 1
ATOM 875 N N . ILE A 1 116 ? 5.316 -9.648 7.062 1 96.5 116 ILE A N 1
ATOM 876 C CA . ILE A 1 116 ? 4.152 -8.781 7.227 1 96.5 116 ILE A CA 1
ATOM 877 C C . ILE A 1 116 ? 4.523 -7.57 8.07 1 96.5 116 ILE A C 1
ATOM 879 O O . ILE A 1 116 ? 4.203 -6.434 7.715 1 96.5 116 ILE A O 1
ATOM 883 N N . GLU A 1 117 ? 5.188 -7.82 9.148 1 95 117 GLU A N 1
ATOM 884 C CA . GLU A 1 117 ? 5.594 -6.75 10.055 1 95 117 GLU A CA 1
ATOM 885 C C . GLU A 1 117 ? 6.535 -5.77 9.359 1 95 117 GLU A C 1
ATOM 887 O O . GLU A 1 117 ? 6.418 -4.555 9.531 1 95 117 GLU A O 1
ATOM 892 N N . ALA A 1 118 ? 7.414 -6.324 8.602 1 95 118 ALA A N 1
ATOM 893 C CA . ALA A 1 118 ? 8.375 -5.484 7.887 1 95 118 ALA A CA 1
ATOM 894 C C . ALA A 1 118 ? 7.66 -4.559 6.906 1 95 118 ALA A C 1
ATOM 896 O O . ALA A 1 118 ? 7.977 -3.369 6.824 1 95 118 ALA A O 1
ATOM 897 N N . ALA A 1 119 ? 6.75 -5.133 6.203 1 96.06 119 ALA A N 1
ATOM 898 C CA . ALA A 1 119 ? 6 -4.332 5.238 1 96.06 119 ALA A CA 1
ATOM 899 C C . ALA A 1 119 ? 5.191 -3.242 5.938 1 96.06 119 ALA A C 1
ATOM 901 O O . ALA A 1 119 ? 5.141 -2.104 5.465 1 96.06 119 ALA A O 1
ATOM 902 N N . LEU A 1 120 ? 4.629 -3.631 6.996 1 95.81 120 LEU A N 1
ATOM 903 C CA . LEU A 1 120 ? 3.814 -2.691 7.762 1 95.81 120 LEU A CA 1
ATOM 904 C C . LEU A 1 120 ? 4.664 -1.537 8.281 1 95.81 120 LEU A C 1
ATOM 906 O O . LEU A 1 120 ? 4.309 -0.37 8.109 1 95.81 120 LEU A O 1
ATOM 910 N N . GLN A 1 121 ? 5.793 -1.81 8.891 1 95.31 121 GLN A N 1
ATOM 911 C CA . GLN A 1 121 ? 6.656 -0.788 9.469 1 95.31 121 GLN A CA 1
ATOM 912 C C . GLN A 1 121 ? 7.18 0.163 8.398 1 95.31 121 GLN A C 1
ATOM 914 O O . GLN A 1 121 ? 7.246 1.375 8.617 1 95.31 121 GLN A O 1
ATOM 919 N N . ALA A 1 122 ? 7.52 -0.411 7.344 1 95.31 122 ALA A N 1
ATOM 920 C CA . ALA A 1 122 ? 8.016 0.424 6.25 1 95.31 122 ALA A CA 1
ATOM 921 C C . ALA A 1 122 ? 6.938 1.392 5.77 1 95.31 122 ALA A C 1
ATOM 923 O O . ALA A 1 122 ? 7.215 2.568 5.527 1 95.31 122 ALA A O 1
ATOM 924 N N . LYS A 1 123 ? 5.777 0.916 5.605 1 95.69 123 LYS A N 1
ATOM 925 C CA . LYS A 1 123 ? 4.672 1.747 5.137 1 95.69 123 LYS A CA 1
ATOM 926 C C . LYS A 1 123 ? 4.352 2.854 6.137 1 95.69 123 LYS A C 1
ATOM 928 O O . LYS A 1 123 ? 4.129 4 5.75 1 95.69 123 LYS A O 1
ATOM 933 N N . LEU A 1 124 ? 4.32 2.49 7.414 1 96.81 124 LEU A N 1
ATOM 934 C CA . LEU A 1 124 ? 4.074 3.465 8.469 1 96.81 124 LEU A CA 1
ATOM 935 C C . LEU A 1 124 ? 5.145 4.551 8.469 1 96.81 124 LEU A C 1
ATOM 937 O O . LEU A 1 124 ? 4.824 5.742 8.547 1 96.81 124 LEU A O 1
ATOM 941 N N . ARG A 1 125 ? 6.34 4.176 8.289 1 95.69 125 ARG A N 1
ATOM 942 C CA . ARG A 1 125 ? 7.449 5.121 8.266 1 95.69 125 ARG A CA 1
ATOM 943 C C . ARG A 1 125 ? 7.367 6.043 7.055 1 95.69 125 ARG A C 1
ATOM 945 O O . ARG A 1 125 ? 7.504 7.262 7.188 1 95.69 125 ARG A O 1
ATOM 952 N N . ASN A 1 126 ? 7.121 5.441 5.918 1 95.19 126 ASN A N 1
ATOM 953 C CA . ASN A 1 126 ? 7.082 6.203 4.672 1 95.19 126 ASN A CA 1
ATOM 954 C C . ASN A 1 126 ? 5.969 7.246 4.688 1 95.19 126 ASN A C 1
ATOM 956 O O . ASN A 1 126 ? 6.129 8.344 4.145 1 95.19 126 ASN A O 1
ATOM 960 N N . LEU A 1 127 ? 4.926 6.918 5.355 1 96.44 127 LEU A N 1
ATOM 961 C CA . LEU A 1 127 ? 3.762 7.801 5.355 1 96.44 127 LEU A CA 1
ATOM 962 C C . LEU A 1 127 ? 3.729 8.656 6.613 1 96.44 127 LEU A C 1
ATOM 964 O O . LEU A 1 127 ? 2.85 9.508 6.766 1 96.44 127 LEU A O 1
ATOM 968 N N . ARG A 1 128 ? 4.66 8.414 7.562 1 96.69 128 ARG A N 1
ATOM 969 C CA . ARG A 1 128 ? 4.73 9.102 8.844 1 96.69 128 ARG A CA 1
ATOM 970 C C . ARG A 1 128 ? 3.422 8.961 9.617 1 96.69 128 ARG A C 1
ATOM 972 O O . ARG A 1 128 ? 2.857 9.953 10.078 1 96.69 128 ARG A O 1
ATOM 979 N N . ILE A 1 129 ? 2.965 7.762 9.695 1 97.75 129 ILE A N 1
ATOM 980 C CA . ILE A 1 129 ? 1.817 7.367 10.5 1 97.75 129 ILE A CA 1
ATOM 981 C C . ILE A 1 129 ? 2.293 6.574 11.719 1 97.75 129 ILE A C 1
ATOM 983 O O . ILE A 1 129 ? 3.172 5.715 11.602 1 97.75 129 ILE A O 1
ATOM 987 N N . SER A 1 130 ? 1.758 6.859 12.852 1 96.44 130 SER A N 1
ATOM 988 C CA . SER A 1 130 ? 2.107 6.145 14.078 1 96.44 130 SER A CA 1
ATOM 989 C C . SER A 1 130 ? 0.861 5.758 14.867 1 96.44 130 SER A C 1
ATOM 991 O O . SER A 1 130 ? -0.211 6.332 14.664 1 96.44 130 SER A O 1
ATOM 993 N N . ALA A 1 131 ? 1.062 4.781 15.688 1 95.12 131 ALA A N 1
ATOM 994 C CA . ALA A 1 131 ? -0.034 4.336 16.547 1 95.12 131 ALA A CA 1
ATOM 995 C C . ALA A 1 131 ? -0.106 5.164 17.828 1 95.12 131 ALA A C 1
ATOM 997 O O . ALA A 1 131 ? 0.925 5.5 18.406 1 95.12 131 ALA A O 1
ATOM 998 N N . ARG A 1 132 ? -1.301 5.441 18.219 1 92.5 132 ARG A N 1
ATOM 999 C CA . ARG A 1 132 ? -1.501 6.117 19.5 1 92.5 132 ARG A CA 1
ATOM 1000 C C . ARG A 1 132 ? -1.171 5.191 20.672 1 92.5 132 ARG A C 1
ATOM 1002 O O . ARG A 1 132 ? -1.51 4.008 20.641 1 92.5 132 ARG A O 1
ATOM 1009 N N . THR A 1 133 ? -0.28 5.695 21.469 1 84.31 133 THR A N 1
ATOM 1010 C CA . THR A 1 133 ? 0.075 4.906 22.656 1 84.31 133 THR A CA 1
ATOM 1011 C C . THR A 1 133 ? -1.073 4.887 23.656 1 84.31 133 THR A C 1
ATOM 1013 O O . THR A 1 133 ? -1.617 5.934 24 1 84.31 133 THR A O 1
ATOM 1016 N N . PRO A 1 134 ? -1.649 3.65 23.891 1 70.75 134 PRO A N 1
ATOM 1017 C CA . PRO A 1 134 ? -2.75 3.615 24.859 1 70.75 134 PRO A CA 1
ATOM 1018 C C . PRO A 1 134 ? -2.408 4.32 26.156 1 70.75 134 PRO A C 1
ATOM 1020 O O . PRO A 1 134 ? -1.25 4.316 26.594 1 70.75 134 PRO A O 1
ATOM 1023 N N . ALA A 1 135 ? -3.121 5.426 26.422 1 64.31 135 ALA A N 1
ATOM 1024 C CA . ALA A 1 135 ? -2.91 6.047 27.734 1 64.31 135 ALA A CA 1
ATOM 1025 C C . ALA A 1 135 ? -2.711 4.992 28.812 1 64.31 135 ALA A C 1
ATOM 1027 O O . ALA A 1 135 ? -3.297 3.91 28.75 1 64.31 135 ALA A O 1
ATOM 1028 N N . PRO A 1 136 ? -1.491 5.094 29.5 1 59.06 136 PRO A N 1
ATOM 1029 C CA . PRO A 1 136 ? -1.336 4.133 30.594 1 59.06 136 PRO A CA 1
ATOM 1030 C C . PRO A 1 136 ? -2.623 3.938 31.391 1 59.06 136 PRO A C 1
ATOM 1032 O O . PRO A 1 136 ? -3.361 4.898 31.625 1 59.06 136 PRO A O 1
ATOM 1035 N N . THR A 1 137 ? -3.197 2.891 31.141 1 54.53 137 THR A N 1
ATOM 1036 C CA . THR A 1 137 ? -4.273 2.574 32.062 1 54.53 137 THR A CA 1
ATOM 1037 C C . THR A 1 137 ? -3.902 2.996 33.5 1 54.53 137 THR A C 1
ATOM 1039 O O . THR A 1 137 ? -2.855 2.6 34 1 54.53 137 THR A O 1
ATOM 1042 N N . GLN A 1 138 ? -4.184 4.176 34 1 40.69 138 GLN A N 1
ATOM 1043 C CA . GLN A 1 138 ? -4.059 4.359 35.438 1 40.69 138 GLN A CA 1
ATOM 1044 C C .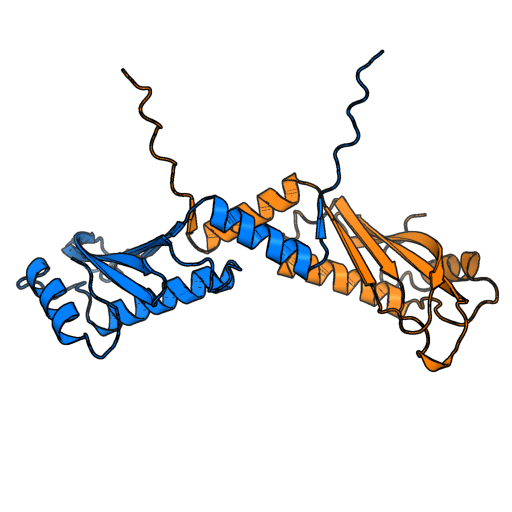 GLN A 1 138 ? -4.504 3.113 36.188 1 40.69 138 GLN A C 1
ATOM 1046 O O . GLN A 1 138 ? -5.656 2.689 36.094 1 40.69 138 GLN A O 1
ATOM 1051 N N . ALA A 1 139 ? -3.564 2.246 36.625 1 46.19 139 ALA A N 1
ATOM 1052 C CA . ALA A 1 139 ? -3.93 1.407 37.781 1 46.19 139 ALA A CA 1
ATOM 1053 C C . ALA A 1 139 ? -4.656 2.221 38.844 1 46.19 139 ALA A C 1
ATOM 1055 O O . ALA A 1 139 ? -4.223 3.322 39.188 1 46.19 139 ALA A O 1
ATOM 1056 N N . ALA A 1 140 ? -5.895 2.102 38.938 1 44.94 140 ALA A N 1
ATOM 1057 C CA . ALA A 1 140 ? -6.602 2.553 40.125 1 44.94 140 ALA A CA 1
ATOM 1058 C C . ALA A 1 140 ? -5.68 2.555 41.344 1 44.94 140 ALA A C 1
ATOM 1060 O O . ALA A 1 140 ? -5.105 1.521 41.719 1 44.94 140 ALA A O 1
ATOM 1061 N N . ALA A 1 141 ? -5.195 3.615 41.875 1 33.16 141 ALA A N 1
ATOM 1062 C CA . ALA A 1 141 ? -4.984 3.527 43.312 1 33.16 141 ALA A CA 1
ATOM 1063 C C . ALA A 1 141 ? -6.266 3.105 44.031 1 33.16 141 ALA A C 1
ATOM 1065 O O . ALA A 1 141 ? -7.363 3.537 43.656 1 33.16 141 ALA A O 1
ATOM 1066 N N . MET B 1 1 ? -10.75 24.234 20.266 1 89.44 1 MET B N 1
ATOM 1067 C CA . MET B 1 1 ? -11.477 24.641 19.078 1 89.44 1 MET B CA 1
ATOM 1068 C C . MET B 1 1 ? -11.688 23.469 18.125 1 89.44 1 MET B C 1
ATOM 1070 O O . MET B 1 1 ? -10.883 22.531 18.109 1 89.44 1 MET B O 1
ATOM 1074 N N . ARG B 1 2 ? -12.914 23.406 17.391 1 95.5 2 ARG B N 1
ATOM 1075 C CA . ARG B 1 2 ? -13.219 22.406 16.375 1 95.5 2 ARG B CA 1
ATOM 1076 C C . ARG B 1 2 ? -13.914 23.062 15.172 1 95.5 2 ARG B C 1
ATOM 1078 O O . ARG B 1 2 ? -15.086 23.422 15.25 1 95.5 2 ARG B O 1
ATOM 1085 N N . ILE B 1 3 ? -13.141 23.234 14.117 1 98.44 3 ILE B N 1
ATOM 1086 C CA . ILE B 1 3 ? -13.656 23.859 12.898 1 98.44 3 ILE B CA 1
ATOM 1087 C C . ILE B 1 3 ? -13.562 22.859 11.742 1 98.44 3 ILE B C 1
ATOM 1089 O O . ILE B 1 3 ? -12.477 22.406 11.398 1 98.44 3 ILE B O 1
ATOM 1093 N N . LYS B 1 4 ? -14.695 22.625 11.102 1 98.56 4 LYS B N 1
ATOM 1094 C CA . LYS B 1 4 ? -14.656 21.734 9.945 1 98.56 4 LYS B CA 1
ATOM 1095 C C . LYS B 1 4 ? -13.867 22.375 8.797 1 98.56 4 LYS B C 1
ATOM 1097 O O . LYS B 1 4 ? -14.078 23.531 8.461 1 98.56 4 LYS B O 1
ATOM 1102 N N . ILE B 1 5 ? -12.992 21.641 8.203 1 98.62 5 ILE B N 1
ATOM 1103 C CA . ILE B 1 5 ? -12.109 22.172 7.172 1 98.62 5 ILE B CA 1
ATOM 1104 C C . ILE B 1 5 ? -12.781 22.062 5.805 1 98.62 5 ILE B C 1
ATOM 1106 O O . ILE B 1 5 ? -12.711 21.016 5.156 1 98.62 5 ILE B O 1
ATOM 1110 N N . GLU B 1 6 ? -13.344 23.094 5.422 1 97.38 6 GLU B N 1
ATOM 1111 C CA . GLU B 1 6 ? -13.977 23.266 4.117 1 97.38 6 GLU B CA 1
ATOM 1112 C C . GLU B 1 6 ? -14.016 24.75 3.725 1 97.38 6 GLU B C 1
ATOM 1114 O O . GLU B 1 6 ? -13.836 25.625 4.57 1 97.38 6 GLU B O 1
ATOM 1119 N N . GLN B 1 7 ? -14.227 25 2.49 1 95.88 7 GLN B N 1
ATOM 1120 C CA . GLN B 1 7 ? -14.156 26.359 1.964 1 95.88 7 GLN B CA 1
ATOM 1121 C C . GLN B 1 7 ? -15.188 27.266 2.629 1 95.88 7 GLN B C 1
ATOM 1123 O O . GLN B 1 7 ? -14.938 28.453 2.84 1 95.88 7 GLN B O 1
ATOM 1128 N N . SER B 1 8 ? -16.328 26.719 2.982 1 96.62 8 SER B N 1
ATOM 1129 C CA . SER B 1 8 ? -17.391 27.5 3.602 1 96.62 8 SER B CA 1
ATOM 1130 C C . SER B 1 8 ? -16.969 28 4.977 1 96.62 8 SER B C 1
ATOM 1132 O O . SER B 1 8 ? -17.547 28.969 5.484 1 96.62 8 SER B O 1
ATOM 1134 N N . ASN B 1 9 ? -15.984 27.391 5.566 1 98 9 ASN B N 1
ATOM 1135 C CA . ASN B 1 9 ? -15.547 27.781 6.898 1 98 9 ASN B CA 1
ATOM 1136 C C . ASN B 1 9 ? -14.211 28.516 6.852 1 98 9 ASN B C 1
ATOM 1138 O O . ASN B 1 9 ? -13.477 28.531 7.844 1 98 9 ASN B O 1
ATOM 1142 N N . ALA B 1 10 ? -13.93 29.047 5.73 1 98.06 10 ALA B N 1
ATOM 1143 C CA . ALA B 1 10 ? -12.648 29.734 5.504 1 98.06 10 ALA B CA 1
ATOM 1144 C C . ALA B 1 10 ? -12.453 30.875 6.496 1 98.06 10 ALA B C 1
ATOM 1146 O O . ALA B 1 10 ? -11.359 31.031 7.047 1 98.06 10 ALA B O 1
ATOM 1147 N N . ALA B 1 11 ? -13.438 31.656 6.707 1 97.94 11 ALA B N 1
ATOM 1148 C CA . ALA B 1 11 ? -13.328 32.812 7.594 1 97.94 11 ALA B CA 1
ATOM 1149 C C . ALA B 1 11 ? -13 32.375 9.023 1 97.94 11 ALA B C 1
ATOM 1151 O O . ALA B 1 11 ? -12.188 33.031 9.695 1 97.94 11 ALA B O 1
ATOM 1152 N N . ALA B 1 12 ? -13.672 31.328 9.492 1 98.31 12 ALA B N 1
ATOM 1153 C CA . ALA B 1 12 ? -13.43 30.812 10.844 1 98.31 12 ALA B CA 1
ATOM 1154 C C . ALA B 1 12 ? -12 30.297 10.977 1 98.31 12 ALA B C 1
ATOM 1156 O O . ALA B 1 12 ? -11.352 30.5 12.008 1 98.31 12 ALA B O 1
ATOM 1157 N N . ILE B 1 13 ? -11.523 29.656 9.922 1 98.5 13 ILE B N 1
ATOM 1158 C CA . ILE B 1 13 ? -10.172 29.109 9.922 1 98.5 13 ILE B CA 1
ATOM 1159 C C . ILE B 1 13 ? -9.164 30.266 9.953 1 98.5 13 ILE B C 1
ATOM 1161 O O . ILE B 1 13 ? -8.203 30.219 10.734 1 98.5 13 ILE B O 1
ATOM 1165 N N . GLU B 1 14 ? -9.406 31.188 9.172 1 97.81 14 GLU B N 1
ATOM 1166 C CA . GLU B 1 14 ? -8.523 32.344 9.133 1 97.81 14 GLU B CA 1
ATOM 1167 C C . GLU B 1 14 ? -8.469 33.062 10.492 1 97.81 14 GLU B C 1
ATOM 1169 O O . GLU B 1 14 ? -7.395 33.438 10.945 1 97.81 14 GLU B O 1
ATOM 1174 N N . LYS B 1 15 ? -9.609 33.25 11.055 1 97.88 15 LYS B N 1
ATOM 1175 C CA . LYS B 1 15 ? -9.672 33.875 12.367 1 97.88 15 LYS B CA 1
ATOM 1176 C C . LYS B 1 15 ? -8.883 33.094 13.406 1 97.88 15 LYS B C 1
ATOM 1178 O O . LYS B 1 15 ? -8.188 33.688 14.242 1 97.88 15 LYS B O 1
ATOM 1183 N N . ALA B 1 16 ? -9.039 31.766 13.375 1 98.06 16 ALA B N 1
ATOM 1184 C CA . ALA B 1 16 ? -8.312 30.906 14.312 1 98.06 16 ALA B CA 1
ATOM 1185 C C . ALA B 1 16 ? -6.805 31.062 14.148 1 98.06 16 ALA B C 1
ATOM 1187 O O . ALA B 1 16 ? -6.07 31.125 15.141 1 98.06 16 ALA B O 1
ATOM 1188 N N . ILE B 1 17 ? -6.344 31.172 12.922 1 97.81 17 ILE B N 1
ATOM 1189 C CA . ILE B 1 17 ? -4.914 31.281 12.641 1 97.81 17 ILE B CA 1
ATOM 1190 C C . ILE B 1 17 ? -4.41 32.656 13.055 1 97.81 17 ILE B C 1
ATOM 1192 O O . ILE B 1 17 ? -3.367 32.781 13.703 1 97.81 17 ILE B O 1
ATOM 1196 N N . SER B 1 18 ? -5.137 33.688 12.711 1 97.06 18 SER B N 1
ATOM 1197 C CA . SER B 1 18 ? -4.734 35.031 12.992 1 97.06 18 SER B CA 1
ATOM 1198 C C . SER B 1 18 ? -4.66 35.312 14.492 1 97.06 18 SER B C 1
ATOM 1200 O O . SER B 1 18 ? -3.818 36.094 14.953 1 97.06 18 SER B O 1
ATOM 1202 N N . ALA B 1 19 ? -5.57 34.656 15.188 1 97.19 19 ALA B N 1
ATOM 1203 C CA . ALA B 1 19 ? -5.598 34.844 16.641 1 97.19 19 ALA B CA 1
ATOM 1204 C C . ALA B 1 19 ? -4.285 34.375 17.266 1 97.19 19 ALA B C 1
ATOM 1206 O O . ALA B 1 19 ? -3.848 34.938 18.281 1 97.19 19 ALA B O 1
ATOM 1207 N N . VAL B 1 20 ? -3.627 33.406 16.688 1 97.06 20 VAL B N 1
ATOM 1208 C CA . VAL B 1 20 ? -2.393 32.844 17.219 1 97.06 20 VAL B CA 1
ATOM 1209 C C . VAL B 1 20 ? -1.189 33.562 16.578 1 97.06 20 VAL B C 1
ATOM 1211 O O . VAL B 1 20 ? -0.218 33.875 17.266 1 97.06 20 VAL B O 1
ATOM 1214 N N . ALA B 1 21 ? -1.277 33.812 15.312 1 95.94 21 ALA B N 1
ATOM 1215 C CA . ALA B 1 21 ? -0.162 34.344 14.547 1 95.94 21 ALA B CA 1
ATOM 1216 C C . ALA B 1 21 ? 0.076 35.812 14.898 1 95.94 21 ALA B C 1
ATOM 1218 O O . ALA B 1 21 ? 1.214 36.281 14.867 1 95.94 21 ALA B O 1
ATOM 1219 N N . GLY B 1 22 ? -1.038 36.531 15.227 1 94.19 22 GLY B N 1
ATOM 1220 C CA . GLY B 1 22 ? -0.901 37.938 15.445 1 94.19 22 GLY B CA 1
ATOM 1221 C C . GLY B 1 22 ? -0.448 38.719 14.211 1 94.19 22 GLY B C 1
ATOM 1222 O O . GLY B 1 22 ? -1.068 38.594 13.148 1 94.19 22 GLY B O 1
ATOM 1223 N N . LYS B 1 23 ? 0.813 39.375 14.422 1 92.94 23 LYS B N 1
ATOM 1224 C CA . LYS B 1 23 ? 1.311 40.188 13.328 1 92.94 23 LYS B CA 1
ATOM 1225 C C . LYS B 1 23 ? 2.346 39.438 12.492 1 92.94 23 LYS B C 1
ATOM 1227 O O . LYS B 1 23 ? 2.865 39.969 11.508 1 92.94 23 LYS B O 1
ATOM 1232 N N . LYS B 1 24 ? 2.541 38.281 12.836 1 93.56 24 LYS B N 1
ATOM 1233 C CA . LYS B 1 24 ? 3.531 37.5 12.102 1 93.56 24 LYS B CA 1
ATOM 1234 C C . LYS B 1 24 ? 3.037 37.156 10.695 1 93.56 24 LYS B C 1
ATOM 1236 O O . LYS B 1 24 ? 1.847 36.906 10.492 1 93.56 24 LYS B O 1
ATOM 1241 N N . THR B 1 25 ? 4.031 37.156 9.727 1 89.06 25 THR B N 1
ATOM 1242 C CA . THR B 1 25 ? 3.611 36.969 8.344 1 89.06 25 THR B CA 1
ATOM 1243 C C . THR B 1 25 ? 4.379 35.812 7.715 1 89.06 25 THR B C 1
ATOM 1245 O O . THR B 1 25 ? 3.967 35.281 6.684 1 89.06 25 THR B O 1
ATOM 1248 N N . ARG B 1 26 ? 5.453 35.438 8.305 1 90.69 26 ARG B N 1
ATOM 1249 C CA . ARG B 1 26 ? 6.277 34.375 7.719 1 90.69 26 ARG B CA 1
ATOM 1250 C C . ARG B 1 26 ? 5.934 33.031 8.32 1 90.69 26 ARG B C 1
ATOM 1252 O O . ARG B 1 26 ? 5.723 32.906 9.531 1 90.69 26 ARG B O 1
ATOM 1259 N N . CYS B 1 27 ? 5.859 32.031 7.48 1 94.38 27 CYS B N 1
ATOM 1260 C CA . CYS B 1 27 ? 5.598 30.656 7.883 1 94.38 27 CYS B CA 1
ATOM 1261 C C . CYS B 1 27 ? 4.293 30.547 8.664 1 94.38 27 CYS B C 1
ATOM 1263 O O . CYS B 1 27 ? 4.234 29.891 9.703 1 94.38 27 CYS B O 1
ATOM 1265 N N . ILE B 1 28 ? 3.279 31.328 8.203 1 96.56 28 ILE B N 1
ATOM 1266 C CA . ILE B 1 28 ? 1.936 31.312 8.773 1 96.56 28 ILE B CA 1
ATOM 1267 C C . ILE B 1 28 ? 0.974 30.625 7.801 1 96.56 28 ILE B C 1
ATOM 1269 O O . ILE B 1 28 ? 0.885 31 6.633 1 96.56 28 ILE B O 1
ATOM 1273 N N . HIS B 1 29 ? 0.296 29.656 8.281 1 97.81 29 HIS B N 1
ATOM 1274 C CA . HIS B 1 29 ? -0.657 28.938 7.441 1 97.81 29 HIS B CA 1
ATOM 1275 C C . HIS B 1 29 ? -1.729 29.875 6.902 1 97.81 29 HIS B C 1
ATOM 1277 O O . HIS B 1 29 ? -2.213 30.75 7.621 1 97.81 29 HIS B O 1
ATOM 1283 N N . GLN B 1 30 ? -2.021 29.656 5.715 1 97.56 30 GLN B N 1
ATOM 1284 C CA . GLN B 1 30 ? -3.234 30.234 5.133 1 97.56 30 GLN B CA 1
ATOM 1285 C C . GLN B 1 30 ? -4.352 29.188 5.074 1 97.56 30 GLN B C 1
ATOM 1287 O O . GLN B 1 30 ? -4.117 28 5.305 1 97.56 30 GLN B O 1
ATOM 1292 N N . VAL B 1 31 ? -5.488 29.703 4.738 1 98 31 VAL B N 1
ATOM 1293 C CA . VAL B 1 31 ? -6.637 28.812 4.648 1 98 31 VAL B CA 1
ATOM 1294 C C . VAL B 1 31 ? -6.344 27.688 3.65 1 98 31 VAL B C 1
ATOM 1296 O O . VAL B 1 31 ? -6.641 26.531 3.908 1 98 31 VAL B O 1
ATOM 1299 N N . SER B 1 32 ? -5.754 28.031 2.562 1 97.81 32 SER B N 1
ATOM 1300 C CA . SER B 1 32 ? -5.445 27.047 1.528 1 97.81 32 SER B CA 1
ATOM 1301 C C . SER B 1 32 ? -4.488 25.984 2.049 1 97.81 32 SER B C 1
ATOM 1303 O O . SER B 1 32 ? -4.582 24.812 1.658 1 97.81 32 SER B O 1
ATOM 1305 N N . ASP B 1 33 ? -3.543 26.375 2.885 1 97.75 33 ASP B N 1
ATOM 1306 C CA . ASP B 1 33 ? -2.609 25.422 3.48 1 97.75 33 ASP B CA 1
ATOM 1307 C C . ASP B 1 33 ? -3.34 24.406 4.348 1 97.75 33 ASP B C 1
ATOM 1309 O O . ASP B 1 33 ? -3.002 23.219 4.344 1 97.75 33 ASP B O 1
ATOM 1313 N N . VAL B 1 34 ? -4.309 24.922 5.086 1 98.5 34 VAL B N 1
ATOM 1314 C CA . VAL B 1 34 ? -5.059 24.062 6 1 98.5 34 VAL B CA 1
ATOM 1315 C C . VAL B 1 34 ? -5.887 23.062 5.203 1 98.5 34 VAL B C 1
ATOM 1317 O O . VAL B 1 34 ? -5.906 21.875 5.531 1 98.5 34 VAL B O 1
ATOM 1320 N N . ILE B 1 35 ? -6.484 23.516 4.176 1 98.5 35 ILE B N 1
ATOM 1321 C CA . ILE B 1 35 ? -7.273 22.641 3.32 1 98.5 35 ILE B CA 1
ATOM 1322 C C . ILE B 1 35 ? -6.371 21.594 2.672 1 98.5 35 ILE B C 1
ATOM 1324 O O . ILE B 1 35 ? -6.703 20.406 2.645 1 98.5 35 ILE B O 1
ATOM 1328 N N . TRP B 1 36 ? -5.262 22.016 2.23 1 98 36 TRP B N 1
ATOM 1329 C CA . TRP B 1 36 ? -4.301 21.109 1.615 1 98 36 TRP B CA 1
ATOM 1330 C C . TRP B 1 36 ? -3.816 20.078 2.619 1 98 36 TRP B C 1
ATOM 1332 O O . TRP B 1 36 ? -3.695 18.891 2.285 1 98 36 TRP B O 1
ATOM 1342 N N . ALA B 1 37 ? -3.533 20.516 3.803 1 98.31 37 ALA B N 1
ATOM 1343 C CA . ALA B 1 37 ? -3.084 19.594 4.844 1 98.31 37 ALA B CA 1
ATOM 1344 C C . ALA B 1 37 ? -4.129 18.516 5.109 1 98.31 37 ALA B C 1
ATOM 1346 O O . ALA B 1 37 ? -3.795 17.328 5.246 1 98.31 37 ALA B O 1
ATOM 1347 N N . ALA B 1 38 ? -5.352 18.922 5.203 1 98.62 38 ALA B N 1
ATOM 1348 C CA . ALA B 1 38 ? -6.438 17.969 5.422 1 98.62 38 ALA B CA 1
ATOM 1349 C C . ALA B 1 38 ? -6.527 16.969 4.277 1 98.62 38 ALA B C 1
ATOM 1351 O O . ALA B 1 38 ? -6.684 15.766 4.508 1 98.62 38 ALA B O 1
ATOM 1352 N N . GLN B 1 39 ? -6.406 17.469 3.086 1 98.25 39 GLN B N 1
ATOM 1353 C CA . GLN B 1 39 ? -6.465 16.609 1.911 1 98.25 39 GLN B CA 1
ATOM 1354 C C . GLN B 1 39 ? -5.289 15.641 1.885 1 98.25 39 GLN B C 1
ATOM 1356 O O . GLN B 1 39 ? -5.453 14.469 1.525 1 98.25 39 GLN B O 1
ATOM 1361 N N . THR B 1 40 ? -4.176 16.156 2.195 1 98.44 40 THR B N 1
ATOM 1362 C CA . THR B 1 40 ? -2.975 15.336 2.227 1 98.44 40 THR B CA 1
ATOM 1363 C C . THR B 1 40 ? -3.105 14.234 3.273 1 98.44 40 THR B C 1
ATOM 1365 O O . THR B 1 40 ? -2.766 13.078 3.012 1 98.44 40 THR B O 1
ATOM 1368 N N . ALA B 1 41 ? -3.586 14.594 4.422 1 98.69 41 ALA B N 1
ATOM 1369 C CA . ALA B 1 41 ? -3.797 13.602 5.473 1 98.69 41 ALA B CA 1
ATOM 1370 C C . ALA B 1 41 ? -4.754 12.508 5.012 1 98.69 41 ALA B C 1
ATOM 1372 O O . ALA B 1 41 ? -4.504 11.32 5.23 1 98.69 41 ALA B O 1
ATOM 1373 N N . GLU B 1 42 ? -5.828 12.938 4.371 1 98.5 42 GLU B N 1
ATOM 1374 C CA . GLU B 1 42 ? -6.797 11.977 3.85 1 98.5 42 GLU B CA 1
ATOM 1375 C C . GLU B 1 42 ? -6.152 11.031 2.836 1 98.5 42 GLU B C 1
ATOM 1377 O O . GLU B 1 42 ? -6.375 9.82 2.875 1 98.5 42 GLU B O 1
ATOM 1382 N N . ARG B 1 43 ? -5.352 11.609 1.977 1 98 43 ARG B N 1
ATOM 1383 C CA . ARG B 1 43 ? -4.68 10.828 0.943 1 98 43 ARG B CA 1
ATOM 1384 C C . ARG B 1 43 ? -3.713 9.82 1.559 1 98 43 ARG B C 1
ATOM 1386 O O . ARG B 1 43 ? -3.609 8.688 1.089 1 98 43 ARG B O 1
ATOM 1393 N N . LYS B 1 44 ? -3.006 10.195 2.555 1 98.06 44 LYS B N 1
ATOM 1394 C CA . LYS B 1 44 ? -2.061 9.305 3.217 1 98.06 44 LYS B CA 1
ATOM 1395 C C . LYS B 1 44 ? -2.781 8.117 3.857 1 98.06 44 LYS B C 1
ATOM 1397 O O . LYS B 1 44 ? -2.293 6.988 3.807 1 98.06 44 LYS B O 1
ATOM 1402 N N . LEU B 1 45 ? -3.926 8.414 4.477 1 97.88 45 LEU B N 1
ATOM 1403 C CA . LEU B 1 45 ? -4.699 7.332 5.078 1 97.88 45 LEU B CA 1
ATOM 1404 C C . LEU B 1 45 ? -5.195 6.359 4.012 1 97.88 45 LEU B C 1
ATOM 1406 O O . LEU B 1 45 ? -5.184 5.145 4.223 1 97.88 45 LEU B O 1
ATOM 1410 N N . GLU B 1 46 ? -5.566 6.918 2.887 1 96.75 46 GLU B N 1
ATOM 1411 C CA . GLU B 1 46 ? -6.008 6.09 1.765 1 96.75 46 GLU B CA 1
ATOM 1412 C C . GLU B 1 46 ? -4.863 5.238 1.229 1 96.75 46 GLU B C 1
ATOM 1414 O O . GLU B 1 46 ? -5.039 4.043 0.97 1 96.75 46 GLU B O 1
ATOM 1419 N N . GLU B 1 47 ? -3.746 5.863 1.054 1 95.62 47 GLU B N 1
ATOM 1420 C CA . GLU B 1 47 ? -2.566 5.152 0.573 1 95.62 47 GLU B CA 1
ATOM 1421 C C . GLU B 1 47 ? -2.168 4.031 1.531 1 95.62 47 GLU B C 1
ATOM 1423 O O . GLU B 1 47 ? -1.672 2.988 1.104 1 95.62 47 GLU B O 1
ATOM 1428 N N . PHE B 1 48 ? -2.377 4.246 2.781 1 96.25 48 PHE B N 1
ATOM 1429 C CA . PHE B 1 48 ? -2.084 3.25 3.803 1 96.25 48 PHE B CA 1
ATOM 1430 C C . PHE B 1 48 ? -3.031 2.061 3.686 1 96.25 48 PHE B C 1
ATOM 1432 O O . PHE B 1 48 ? -2.688 0.945 4.082 1 96.25 48 PHE B O 1
ATOM 1439 N N . GLY B 1 49 ? -4.168 2.322 3.152 1 94.62 49 GLY B N 1
ATOM 1440 C CA . GLY B 1 49 ? -5.129 1.252 2.943 1 94.62 49 GLY B CA 1
ATOM 1441 C C . GLY B 1 49 ? -6.309 1.317 3.895 1 94.62 49 GLY B C 1
ATOM 1442 O O . GLY B 1 49 ? -7.082 0.363 3.998 1 94.62 49 GLY B O 1
ATOM 1443 N N . LEU B 1 50 ? -6.426 2.371 4.586 1 95.25 50 LEU B N 1
ATOM 1444 C CA . LEU B 1 50 ? -7.543 2.508 5.516 1 95.25 50 LEU B CA 1
ATOM 1445 C C . LEU B 1 50 ? -8.82 2.896 4.777 1 95.25 50 LEU B C 1
ATOM 1447 O O . LEU B 1 50 ? -8.859 3.914 4.086 1 95.25 50 LEU B O 1
ATOM 1451 N N . GLN B 1 51 ? -9.805 2.07 4.98 1 94.81 51 GLN B N 1
ATOM 1452 C CA . GLN B 1 51 ? -11.102 2.381 4.383 1 94.81 51 GLN B CA 1
ATOM 1453 C C . GLN B 1 51 ? -11.688 3.658 4.977 1 94.81 51 GLN B C 1
ATOM 1455 O O . GLN B 1 51 ? -11.43 3.986 6.137 1 94.81 51 GLN B O 1
ATOM 1460 N N . LYS B 1 52 ? -12.469 4.352 4.246 1 94.75 52 LYS B N 1
ATOM 1461 C CA . LYS B 1 52 ? -13.047 5.625 4.656 1 94.75 52 LYS B CA 1
ATOM 1462 C C . LYS B 1 52 ? -13.789 5.488 5.98 1 94.75 52 LYS B C 1
ATOM 1464 O O . LYS B 1 52 ? -13.719 6.371 6.836 1 94.75 52 LYS B O 1
ATOM 1469 N N . THR B 1 53 ? -14.477 4.379 6.195 1 93.25 53 THR B N 1
ATOM 1470 C CA . THR B 1 53 ? -15.312 4.156 7.371 1 93.25 53 THR B CA 1
ATOM 1471 C C . THR B 1 53 ? -14.453 3.969 8.617 1 93.25 53 THR B C 1
ATOM 1473 O O . THR B 1 53 ? -14.953 4.035 9.742 1 93.25 53 THR B O 1
ATOM 1476 N N . CYS B 1 54 ? -13.148 3.801 8.406 1 95.19 54 CYS B N 1
ATOM 1477 C CA . CYS B 1 54 ? -12.266 3.502 9.531 1 95.19 54 CYS B CA 1
ATOM 1478 C C . CYS B 1 54 ? -11.32 4.668 9.812 1 95.19 54 CYS B C 1
ATOM 1480 O O . CYS B 1 54 ? -10.398 4.543 10.609 1 95.19 54 CYS B O 1
ATOM 1482 N N . ARG B 1 55 ? -11.594 5.727 9.219 1 97.06 55 ARG B N 1
ATOM 1483 C CA . ARG B 1 55 ? -10.594 6.785 9.297 1 97.06 55 ARG B CA 1
ATOM 1484 C C . ARG B 1 55 ? -10.883 7.727 10.461 1 97.06 55 ARG B C 1
ATOM 1486 O O . ARG B 1 55 ? -10.008 8.484 10.883 1 97.06 55 ARG B O 1
ATOM 1493 N N . ALA B 1 56 ? -12.133 7.68 10.914 1 97.31 56 ALA B N 1
ATOM 1494 C CA . ALA B 1 56 ? -12.484 8.547 12.031 1 97.31 56 ALA B CA 1
ATOM 1495 C C . ALA B 1 56 ? -11.633 8.242 13.258 1 97.31 56 ALA B C 1
ATOM 1497 O O . ALA B 1 56 ? -11.383 7.082 13.586 1 97.31 56 ALA B O 1
ATOM 1498 N N . GLY B 1 57 ? -11.18 9.219 13.922 1 96.5 57 GLY B N 1
ATOM 1499 C CA . GLY B 1 57 ? -10.336 9.078 15.094 1 96.5 57 GLY B CA 1
ATOM 1500 C C . GLY B 1 57 ? -8.891 9.445 14.836 1 96.5 57 GLY B C 1
ATOM 1501 O O . GLY B 1 57 ? -8.133 9.695 15.773 1 96.5 57 GLY B O 1
ATOM 1502 N N . ALA B 1 58 ? -8.508 9.539 13.625 1 98.19 58 ALA B N 1
ATOM 1503 C CA . ALA B 1 58 ? -7.137 9.906 13.266 1 98.19 58 ALA B CA 1
ATOM 1504 C C . ALA B 1 58 ? -6.859 11.367 13.594 1 98.19 58 ALA B C 1
ATOM 1506 O O . ALA B 1 58 ? -7.766 12.203 13.547 1 98.19 58 ALA B O 1
ATOM 1507 N N . THR B 1 59 ? -5.66 11.602 13.906 1 98.5 59 THR B N 1
ATOM 1508 C CA . THR B 1 59 ? -5.211 12.977 14.125 1 98.5 59 THR B CA 1
ATOM 1509 C C . THR B 1 59 ? -3.938 13.266 13.336 1 98.5 59 THR B C 1
ATOM 1511 O O . THR B 1 59 ? -3.182 12.344 13.008 1 98.5 59 THR B O 1
ATOM 1514 N N . ALA B 1 60 ? -3.771 14.5 13.008 1 98.62 60 ALA B N 1
ATOM 1515 C CA . ALA B 1 60 ? -2.588 14.906 12.25 1 98.62 60 ALA B CA 1
ATOM 1516 C C . ALA B 1 60 ? -2.021 16.219 12.781 1 98.62 60 ALA B C 1
ATOM 1518 O O . ALA B 1 60 ? -2.766 17.078 13.273 1 98.62 60 ALA B O 1
ATOM 1519 N N . ARG B 1 61 ? -0.782 16.344 12.703 1 98.31 61 ARG B N 1
ATOM 1520 C CA . ARG B 1 61 ? -0.067 17.578 12.969 1 98.31 61 ARG B CA 1
ATOM 1521 C C . ARG B 1 61 ? 0.802 17.984 11.781 1 98.31 61 ARG B C 1
ATOM 1523 O O . ARG B 1 61 ? 1.49 17.141 11.195 1 98.31 61 ARG B O 1
ATOM 1530 N N . ALA B 1 62 ? 0.76 19.234 11.438 1 97.62 62 ALA B N 1
ATOM 1531 C CA . ALA B 1 62 ? 1.485 19.672 10.25 1 97.62 62 ALA B CA 1
ATOM 1532 C C . ALA B 1 62 ? 2.141 21.031 10.477 1 97.62 62 ALA B C 1
ATOM 1534 O O . ALA B 1 62 ? 1.562 21.906 11.125 1 97.62 62 ALA B O 1
ATOM 1535 N N . ASN B 1 63 ? 3.289 21.203 9.938 1 95.38 63 ASN B N 1
ATOM 1536 C CA . ASN B 1 63 ? 3.99 22.484 9.93 1 95.38 63 ASN B CA 1
ATOM 1537 C C . ASN B 1 63 ? 4.441 22.859 8.516 1 95.38 63 ASN B C 1
ATOM 1539 O O . ASN B 1 63 ? 4.586 21.984 7.656 1 95.38 63 ASN B O 1
ATOM 1543 N N . LEU B 1 64 ? 4.695 24.141 8.32 1 95.44 64 LEU B N 1
ATOM 1544 C CA . LEU B 1 64 ? 5.195 24.641 7.043 1 95.44 64 LEU B CA 1
ATOM 1545 C C . LEU B 1 64 ? 6.711 24.5 6.961 1 95.44 64 LEU B C 1
ATOM 1547 O O . LEU B 1 64 ? 7.379 24.297 7.98 1 95.44 64 LEU B O 1
ATOM 1551 N N . ALA B 1 65 ? 7.152 24.516 5.703 1 93.69 65 ALA B N 1
ATOM 1552 C CA . ALA B 1 65 ? 8.602 24.531 5.508 1 93.69 65 ALA B CA 1
ATOM 1553 C C . ALA B 1 65 ? 9.211 25.828 6.035 1 93.69 65 ALA B C 1
ATOM 1555 O O . ALA B 1 65 ? 8.547 26.875 6.055 1 93.69 65 ALA B O 1
ATOM 1556 N N . GLY B 1 66 ? 10.406 25.672 6.391 1 91.31 66 GLY B N 1
ATOM 1557 C CA . GLY B 1 66 ? 11.117 26.859 6.82 1 91.31 66 GLY B CA 1
ATOM 1558 C C . GLY B 1 66 ? 11.641 27.688 5.668 1 91.31 66 GLY B C 1
ATOM 1559 O O . GLY B 1 66 ? 11.547 27.281 4.508 1 91.31 66 GLY B O 1
ATOM 1560 N N . PRO B 1 67 ? 12.039 28.875 6.086 1 88.25 67 PRO B N 1
ATOM 1561 C CA . PRO B 1 67 ? 12.656 29.719 5.055 1 88.25 67 PRO B CA 1
ATOM 1562 C C . PRO B 1 67 ? 13.914 29.078 4.457 1 88.25 67 PRO B C 1
ATOM 1564 O O . PRO B 1 67 ? 14.375 28.047 4.93 1 88.25 67 PRO B O 1
ATOM 1567 N N . GLY B 1 68 ? 14.32 29.609 3.342 1 87 68 GLY B N 1
ATOM 1568 C CA . GLY B 1 68 ? 15.531 29.109 2.715 1 87 68 GLY B CA 1
ATOM 1569 C C . GLY B 1 68 ? 16.719 29.047 3.662 1 87 68 GLY B C 1
ATOM 1570 O O . GLY B 1 68 ? 16.766 29.797 4.645 1 87 68 GLY B O 1
ATOM 1571 N N . LYS B 1 69 ? 17.609 28.281 3.355 1 84.06 69 LYS B N 1
ATOM 1572 C CA . LYS B 1 69 ? 18.781 28.062 4.191 1 84.06 69 LYS B CA 1
ATOM 1573 C C . LYS B 1 69 ? 19.562 29.359 4.41 1 84.06 69 LYS B C 1
ATOM 1575 O O . LYS B 1 69 ? 20.219 29.531 5.434 1 84.06 69 LYS B O 1
ATOM 1580 N N . SER B 1 70 ? 19.422 30.25 3.566 1 83.69 70 SER B N 1
ATOM 1581 C CA . SER B 1 70 ? 20.203 31.484 3.605 1 83.69 70 SER B CA 1
ATOM 1582 C C . SER B 1 70 ? 19.641 32.469 4.629 1 83.69 70 SER B C 1
ATOM 1584 O O . SER B 1 70 ? 20.312 33.438 5.012 1 83.69 70 SER B O 1
ATOM 1586 N N . TYR B 1 71 ? 18.531 32.25 5.184 1 81.12 71 TYR B N 1
ATOM 1587 C CA . TYR B 1 71 ? 17.844 33.188 6.086 1 81.12 71 TYR B CA 1
ATOM 1588 C C . TYR B 1 71 ? 18.562 33.281 7.422 1 81.12 71 TYR B C 1
ATOM 1590 O O . TYR B 1 71 ? 18.562 34.344 8.062 1 81.12 71 TYR B O 1
ATOM 1598 N N . GLY B 1 72 ? 19.375 32.438 7.801 1 78.25 72 GLY B N 1
ATOM 1599 C CA . GLY B 1 72 ? 20.328 32.469 8.891 1 78.25 72 GLY B CA 1
ATOM 1600 C C . GLY B 1 72 ? 19.688 32.344 10.258 1 78.25 72 GLY B C 1
ATOM 1601 O O . GLY B 1 72 ? 20.359 32.094 11.258 1 78.25 72 GLY B O 1
ATOM 1602 N N . TYR B 1 73 ? 18.297 32.781 10.539 1 85.88 73 TYR B N 1
ATOM 1603 C CA . TYR B 1 73 ? 17.75 32.719 11.883 1 85.88 73 TYR B CA 1
ATOM 1604 C C . TYR B 1 73 ? 16.438 31.922 11.875 1 85.88 73 TYR B C 1
ATOM 1606 O O . TYR B 1 73 ? 15.797 31.781 10.828 1 85.88 73 TYR B O 1
ATOM 1614 N N . SER B 1 74 ? 16.141 31.422 13.039 1 88.19 74 SER B N 1
ATOM 1615 C CA . SER B 1 74 ? 14.859 30.734 13.203 1 88.19 74 SER B CA 1
ATOM 1616 C C . SER B 1 74 ? 13.734 31.734 13.445 1 88.19 74 SER B C 1
ATOM 1618 O O . SER B 1 74 ? 13.984 32.875 13.836 1 88.19 74 SER B O 1
ATOM 1620 N N . LEU B 1 75 ? 12.531 31.422 13.078 1 90.81 75 LEU B N 1
ATOM 1621 C CA . LEU B 1 75 ? 11.359 32.25 13.328 1 90.81 75 LEU B CA 1
ATOM 1622 C C . LEU B 1 75 ? 10.227 31.422 13.922 1 90.81 75 LEU B C 1
ATOM 1624 O O . LEU B 1 75 ? 10.328 30.188 14.023 1 90.81 75 LEU B O 1
ATOM 1628 N N . GLU B 1 76 ? 9.234 32.125 14.367 1 93.25 76 GLU B N 1
ATOM 1629 C CA . GLU B 1 76 ? 8.039 31.469 14.859 1 93.25 76 GLU B CA 1
ATOM 1630 C C . GLU B 1 76 ? 6.988 31.328 13.758 1 93.25 76 GLU B C 1
ATOM 1632 O O . GLU B 1 76 ? 6.555 32.344 13.18 1 93.25 76 GLU B O 1
ATOM 1637 N N . GLY B 1 77 ? 6.676 30.094 13.422 1 95.12 77 GLY B N 1
ATOM 1638 C CA . GLY B 1 77 ? 5.625 29.828 12.461 1 95.12 77 GLY B CA 1
ATOM 1639 C C . GLY B 1 77 ? 4.484 29 13.039 1 95.12 77 GLY B C 1
ATOM 1640 O O . GLY B 1 77 ? 4.57 28.531 14.172 1 95.12 77 GLY B O 1
ATOM 1641 N N . THR B 1 78 ? 3.424 28.875 12.375 1 96.88 78 THR B N 1
ATOM 1642 C CA . THR B 1 78 ? 2.258 28.188 12.906 1 96.88 78 THR B CA 1
ATOM 1643 C C . THR B 1 78 ? 2.371 26.672 12.664 1 96.88 78 THR B C 1
ATOM 1645 O O . THR B 1 78 ? 2.904 26.25 11.641 1 96.88 78 THR B O 1
ATOM 1648 N N . SER B 1 79 ? 1.923 25.922 13.609 1 97.5 79 SER B N 1
ATOM 1649 C CA . SER B 1 79 ? 1.636 24.484 13.523 1 97.5 79 SER B CA 1
ATOM 1650 C C . SER B 1 79 ? 0.153 24.203 13.742 1 97.5 79 SER B C 1
ATOM 1652 O O . SER B 1 79 ? -0.477 24.812 14.609 1 97.5 79 SER B O 1
ATOM 1654 N N . ILE B 1 80 ? -0.372 23.25 12.969 1 98.5 80 ILE B N 1
ATOM 1655 C CA . ILE B 1 80 ? -1.804 23 13.094 1 98.5 80 ILE B CA 1
ATOM 1656 C C . ILE B 1 80 ? -2.039 21.547 13.5 1 98.5 80 ILE B C 1
ATOM 1658 O O . ILE B 1 80 ? -1.272 20.656 13.117 1 98.5 80 ILE B O 1
ATOM 1662 N N . ALA B 1 81 ? -3.102 21.328 14.281 1 98.75 81 ALA B N 1
ATOM 1663 C CA . ALA B 1 81 ? -3.592 20 14.641 1 98.75 81 ALA B CA 1
ATOM 1664 C C . ALA B 1 81 ? -4.961 19.719 14.023 1 98.75 81 ALA B C 1
ATOM 1666 O O . ALA B 1 81 ? -5.852 20.578 14.086 1 98.75 81 ALA B O 1
ATOM 1667 N N . LEU B 1 82 ? -5.02 18.625 13.43 1 98.81 82 LEU B N 1
ATOM 1668 C CA . LEU B 1 82 ? -6.246 18.203 12.758 1 98.81 82 LEU B CA 1
ATOM 1669 C C . LEU B 1 82 ? -6.789 16.922 13.359 1 98.81 82 LEU B C 1
ATOM 1671 O O . LEU B 1 82 ? -6.023 16.094 13.875 1 98.81 82 LEU B O 1
ATOM 1675 N N . GLN B 1 83 ? -8.086 16.75 13.258 1 98.69 83 GLN B N 1
ATOM 1676 C CA . GLN B 1 83 ? -8.742 15.516 13.664 1 98.69 83 GLN B CA 1
ATOM 1677 C C . GLN B 1 83 ? -9.742 15.047 12.609 1 98.69 83 GLN B C 1
ATOM 1679 O O . GLN B 1 83 ? -10.508 15.859 12.07 1 98.69 83 GLN B O 1
ATOM 1684 N N . ARG B 1 84 ? -9.664 13.805 12.359 1 98.5 84 ARG B N 1
ATOM 1685 C CA . ARG B 1 84 ? -10.586 13.211 11.383 1 98.5 84 ARG B CA 1
ATOM 1686 C C . ARG B 1 84 ? -11.82 12.648 12.07 1 98.5 84 ARG B C 1
ATOM 1688 O O . ARG B 1 84 ? -11.734 11.648 12.789 1 98.5 84 ARG B O 1
ATOM 1695 N N . LEU B 1 85 ? -12.938 13.227 11.867 1 97.44 85 LEU B N 1
ATOM 1696 C CA . LEU B 1 85 ? -14.211 12.711 12.359 1 97.44 85 LEU B CA 1
ATOM 1697 C C . LEU B 1 85 ? -15.016 12.062 11.234 1 97.44 85 LEU B C 1
ATOM 1699 O O . LEU B 1 85 ? -14.508 11.8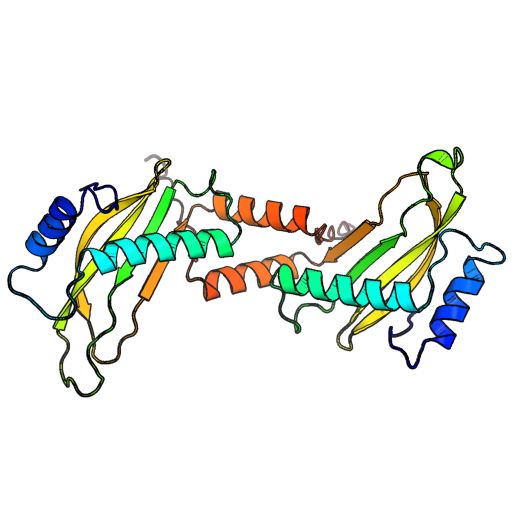98 10.125 1 97.44 85 LEU B O 1
ATOM 1703 N N . ALA B 1 86 ? -16.203 11.633 11.5 1 95.75 86 ALA B N 1
ATOM 1704 C CA . ALA B 1 86 ? -17.031 10.938 10.516 1 95.75 86 ALA B CA 1
ATOM 1705 C C . ALA B 1 86 ? -17.281 11.82 9.297 1 95.75 86 ALA B C 1
ATOM 1707 O O . ALA B 1 86 ? -17.266 11.344 8.164 1 95.75 86 ALA B O 1
ATOM 1708 N N . ALA B 1 87 ? -17.406 13.117 9.578 1 95.19 87 ALA B N 1
ATOM 1709 C CA . ALA B 1 87 ? -17.844 14.031 8.523 1 95.19 87 ALA B CA 1
ATOM 1710 C C . ALA B 1 87 ? -16.641 14.625 7.793 1 95.19 87 ALA B C 1
ATOM 1712 O O . ALA B 1 87 ? -16.797 15.375 6.828 1 95.19 87 ALA B O 1
ATOM 1713 N N . GLY B 1 88 ? -15.477 14.352 8.312 1 97.12 88 GLY B N 1
ATOM 1714 C CA . GLY B 1 88 ? -14.297 14.906 7.668 1 97.12 88 GLY B CA 1
ATOM 1715 C C . GLY B 1 88 ? -13.258 15.406 8.656 1 97.12 88 GLY B C 1
ATOM 1716 O O . GLY B 1 88 ? -13.258 15 9.82 1 97.12 88 GLY B O 1
ATOM 1717 N N . TRP B 1 89 ? -12.359 16.219 8.117 1 98.62 89 TRP B N 1
ATOM 1718 C CA . TRP B 1 89 ? -11.266 16.719 8.938 1 98.62 89 TRP B CA 1
ATOM 1719 C C . TRP B 1 89 ? -11.648 18.047 9.594 1 98.62 89 TRP B C 1
ATOM 1721 O O . TRP B 1 89 ? -12.312 18.891 8.977 1 98.62 89 TRP B O 1
ATOM 1731 N N . TYR B 1 90 ? -11.195 18.25 10.836 1 98.88 90 TYR B N 1
ATOM 1732 C CA . TYR B 1 90 ? -11.453 19.453 11.625 1 98.88 90 TYR B CA 1
ATOM 1733 C C . TYR B 1 90 ? -10.156 20.047 12.148 1 98.88 90 TYR B C 1
ATOM 1735 O O . TYR B 1 90 ? -9.242 19.328 12.547 1 98.88 90 TYR B O 1
ATOM 1743 N N . LEU B 1 91 ? -10.039 21.328 12.094 1 98.81 91 LEU B N 1
ATOM 1744 C CA . LEU B 1 91 ? -8.961 22.031 12.773 1 98.81 91 LEU B CA 1
ATOM 1745 C C . LEU B 1 91 ? -9.219 22.109 14.281 1 98.81 91 LEU B C 1
ATOM 1747 O O . LEU B 1 91 ? -10.25 22.625 14.711 1 98.81 91 LEU B O 1
ATOM 1751 N N . THR B 1 92 ? -8.305 21.578 15.062 1 98.69 92 THR B N 1
ATOM 1752 C CA . THR B 1 92 ? -8.57 21.484 16.5 1 98.69 92 THR B CA 1
ATOM 1753 C C . THR B 1 92 ? -7.602 22.359 17.281 1 98.69 92 THR B C 1
ATOM 1755 O O . THR B 1 92 ? -7.84 22.656 18.453 1 98.69 92 THR B O 1
ATOM 1758 N N . ASP B 1 93 ? -6.488 22.688 16.656 1 98.38 93 ASP B N 1
ATOM 1759 C CA . ASP B 1 93 ? -5.531 23.516 17.391 1 98.38 93 ASP B CA 1
ATOM 1760 C C . ASP B 1 93 ? -4.586 24.234 16.422 1 98.38 93 ASP B C 1
ATOM 1762 O O . ASP B 1 93 ? -4.312 23.734 15.328 1 98.38 93 ASP B O 1
ATOM 1766 N N . VAL B 1 94 ? -4.215 25.422 16.75 1 98.31 94 VAL B N 1
ATOM 1767 C CA . VAL B 1 94 ? -3.154 26.188 16.094 1 98.31 94 VAL B CA 1
ATOM 1768 C C . VAL B 1 94 ? -2.162 26.688 17.141 1 98.31 94 VAL B C 1
ATOM 1770 O O . VAL B 1 94 ? -2.561 27.266 18.156 1 98.31 94 VAL B O 1
ATOM 1773 N N . THR B 1 95 ? -0.951 26.422 16.922 1 97.81 95 THR B N 1
ATOM 1774 C CA . THR B 1 95 ? 0.069 26.875 17.875 1 97.81 95 THR B CA 1
ATOM 1775 C C . THR B 1 95 ? 1.261 27.484 17.125 1 97.81 95 THR B C 1
ATOM 1777 O O . THR B 1 95 ? 1.407 27.297 15.922 1 97.81 95 THR B O 1
ATOM 1780 N N . LEU B 1 96 ? 2.057 28.219 17.922 1 96.88 96 LEU B N 1
ATOM 1781 C CA . LEU B 1 96 ? 3.322 28.703 17.375 1 96.88 96 LEU B CA 1
ATOM 1782 C C . LEU B 1 96 ? 4.457 27.734 17.703 1 96.88 96 LEU B C 1
ATOM 1784 O O . LEU B 1 96 ? 4.508 27.172 18.797 1 96.88 96 LEU B O 1
ATOM 1788 N N . GLN B 1 97 ? 5.203 27.547 16.688 1 94.69 97 GLN B N 1
ATOM 1789 C CA . GLN B 1 97 ? 6.387 26.703 16.875 1 94.69 97 GLN B CA 1
ATOM 1790 C C . GLN B 1 97 ? 7.617 27.344 16.234 1 94.69 97 GLN B C 1
ATOM 1792 O O . GLN B 1 97 ? 7.504 28.078 15.242 1 94.69 97 GLN B O 1
ATOM 1797 N N . ARG B 1 98 ? 8.773 27.047 16.812 1 92.75 98 ARG B N 1
ATOM 1798 C CA . ARG B 1 98 ? 10.039 27.516 16.25 1 92.75 98 ARG B CA 1
ATOM 1799 C C . ARG B 1 98 ? 10.375 26.75 14.977 1 92.75 98 ARG B C 1
ATOM 1801 O O . ARG B 1 98 ? 10.398 25.516 14.977 1 92.75 98 ARG B O 1
ATOM 1808 N N . ILE B 1 99 ? 10.539 27.453 13.914 1 91.94 99 ILE B N 1
ATOM 1809 C CA . ILE B 1 99 ? 10.859 26.859 12.625 1 91.94 99 ILE B CA 1
ATOM 1810 C C . ILE B 1 99 ? 12.273 27.266 12.203 1 91.94 99 ILE B C 1
ATOM 1812 O O . ILE B 1 99 ? 12.617 28.453 12.242 1 91.94 99 ILE B O 1
ATOM 1816 N N . TYR B 1 100 ? 13.023 26.328 11.781 1 90.94 100 TYR B N 1
ATOM 1817 C CA . TYR B 1 100 ? 14.414 26.562 11.398 1 90.94 100 TYR B CA 1
ATOM 1818 C C . TYR B 1 100 ? 14.555 26.688 9.883 1 90.94 100 TYR B C 1
ATOM 1820 O O . TYR B 1 100 ? 13.82 26.047 9.133 1 90.94 100 TYR B O 1
ATOM 1828 N N . PRO B 1 101 ? 15.57 27.5 9.586 1 90.5 101 PRO B N 1
ATOM 1829 C CA . PRO B 1 101 ? 15.836 27.609 8.156 1 90.5 101 PRO B CA 1
ATOM 1830 C C . PRO B 1 101 ? 16.172 26.266 7.504 1 90.5 101 PRO B C 1
ATOM 1832 O O . PRO B 1 101 ? 16.891 25.453 8.094 1 90.5 101 PRO B O 1
ATOM 1835 N N . GLY B 1 102 ? 15.516 26.094 6.305 1 89.75 102 GLY B N 1
ATOM 1836 C CA . GLY B 1 102 ? 15.805 24.875 5.555 1 89.75 102 GLY B CA 1
ATOM 1837 C C . GLY B 1 102 ? 14.992 23.688 6.012 1 89.75 102 GLY B C 1
ATOM 1838 O O . GLY B 1 102 ? 15.102 22.594 5.445 1 89.75 102 GLY B O 1
ATOM 1839 N N . GLY B 1 103 ? 14.195 23.812 7.055 1 88.44 103 GLY B N 1
ATOM 1840 C CA . GLY B 1 103 ? 13.367 22.719 7.527 1 88.44 103 GLY B CA 1
ATOM 1841 C C . GLY B 1 103 ? 12.258 22.344 6.559 1 88.44 103 GLY B C 1
ATOM 1842 O O . GLY B 1 103 ? 11.648 23.234 5.945 1 88.44 103 GLY B O 1
ATOM 1843 N N . PRO B 1 104 ? 12.039 21.125 6.457 1 90 104 PRO B N 1
ATOM 1844 C CA . PRO B 1 104 ? 11.008 20.703 5.504 1 90 104 PRO B CA 1
ATOM 1845 C C . PRO B 1 104 ? 9.594 20.859 6.059 1 90 104 PRO B C 1
ATOM 1847 O O . PRO B 1 104 ? 9.414 20.953 7.277 1 90 104 PRO B O 1
ATOM 1850 N N . GLU B 1 105 ? 8.656 20.984 5.141 1 91.94 105 GLU B N 1
ATOM 1851 C CA . GLU B 1 105 ? 7.258 20.781 5.512 1 91.94 105 GLU B CA 1
ATOM 1852 C C . GLU B 1 105 ? 7.035 19.375 6.059 1 91.94 105 GLU B C 1
ATOM 1854 O O . GLU B 1 105 ? 7.582 18.406 5.531 1 91.94 105 GLU B O 1
ATOM 1859 N N . ARG B 1 106 ? 6.332 19.312 7.219 1 93.5 106 ARG B N 1
ATOM 1860 C CA . ARG B 1 106 ? 6.172 18 7.863 1 93.5 106 ARG B CA 1
ATOM 1861 C C . ARG B 1 106 ? 4.715 17.766 8.242 1 93.5 106 ARG B C 1
ATOM 1863 O O . ARG B 1 106 ? 4 18.703 8.617 1 93.5 106 ARG B O 1
ATOM 1870 N N . MET B 1 107 ? 4.336 16.516 8.164 1 97.38 107 MET B N 1
ATOM 1871 C CA . MET B 1 107 ? 3.041 16.062 8.656 1 97.38 107 MET B CA 1
ATOM 1872 C C . MET B 1 107 ? 3.158 14.68 9.297 1 97.38 107 MET B C 1
ATOM 1874 O O . MET B 1 107 ? 3.693 13.75 8.695 1 97.38 107 MET B O 1
ATOM 1878 N N . ASP B 1 108 ? 2.66 14.57 10.523 1 98.06 108 ASP B N 1
ATOM 1879 C CA . ASP B 1 108 ? 2.586 13.297 11.242 1 98.06 108 ASP B CA 1
ATOM 1880 C C . ASP B 1 108 ? 1.136 12.922 11.547 1 98.06 108 ASP B C 1
ATOM 1882 O O . ASP B 1 108 ? 0.349 13.766 11.984 1 98.06 108 ASP B O 1
ATOM 1886 N N . ILE B 1 109 ? 0.85 11.688 11.312 1 98.69 109 ILE B N 1
ATOM 1887 C CA . ILE B 1 109 ? -0.512 11.211 11.539 1 98.69 109 ILE B CA 1
ATOM 1888 C C . ILE B 1 109 ? -0.512 10.148 12.633 1 98.69 109 ILE B C 1
ATOM 1890 O O . ILE B 1 109 ? 0.362 9.281 12.664 1 98.69 109 ILE B O 1
ATOM 1894 N N . LEU B 1 110 ? -1.446 10.273 13.531 1 98.25 110 LEU B N 1
ATOM 1895 C CA . LEU B 1 110 ? -1.658 9.305 14.602 1 98.25 110 LEU B CA 1
ATOM 1896 C C . LEU B 1 110 ? -3 8.594 14.43 1 98.25 110 LEU B C 1
ATOM 1898 O O . LEU B 1 110 ? -4.027 9.242 14.234 1 98.25 110 LEU B O 1
ATOM 1902 N N . ILE B 1 111 ? -2.896 7.32 14.516 1 97.88 111 ILE B N 1
ATOM 1903 C CA . ILE B 1 111 ? -4.133 6.547 14.438 1 97.88 111 ILE B CA 1
ATOM 1904 C C . ILE B 1 111 ? -4.148 5.48 15.531 1 97.88 111 ILE B C 1
ATOM 1906 O O . ILE B 1 111 ? -3.137 5.25 16.188 1 97.88 111 ILE B O 1
ATOM 1910 N N . ASP B 1 112 ? -5.336 4.891 15.672 1 96.5 112 ASP B N 1
ATOM 1911 C CA . ASP B 1 112 ? -5.484 3.832 16.672 1 96.5 112 ASP B CA 1
ATOM 1912 C C . ASP B 1 112 ? -4.879 2.521 16.172 1 96.5 112 ASP B C 1
ATOM 1914 O O . ASP B 1 112 ? -4.969 2.197 14.984 1 96.5 112 ASP B O 1
ATOM 1918 N N . PRO B 1 113 ? -4.379 1.695 17.109 1 95.94 113 PRO B N 1
ATOM 1919 C CA . PRO B 1 113 ? -3.848 0.392 16.703 1 95.94 113 PRO B CA 1
ATOM 1920 C C . PRO B 1 113 ? -4.879 -0.463 15.969 1 95.94 113 PRO B C 1
ATOM 1922 O O . PRO B 1 113 ? -4.527 -1.218 15.062 1 95.94 113 PRO B O 1
ATOM 1925 N N . SER B 1 114 ? -6.082 -0.311 16.359 1 95.25 114 SER B N 1
ATOM 1926 C CA . SER B 1 114 ? -7.133 -1.084 15.711 1 95.25 114 SER B CA 1
ATOM 1927 C C . SER B 1 114 ? -7.285 -0.688 14.25 1 95.25 114 SER B C 1
ATOM 1929 O O . SER B 1 114 ? -7.66 -1.513 13.414 1 95.25 114 SER B O 1
ATOM 1931 N N . GLN B 1 115 ? -7.039 0.54 13.922 1 96.69 115 GLN B N 1
ATOM 1932 C CA . GLN B 1 115 ? -7.105 1.004 12.539 1 96.69 115 GLN B CA 1
ATOM 1933 C C . GLN B 1 115 ? -5.98 0.406 11.703 1 96.69 115 GLN B C 1
ATOM 1935 O O . GLN B 1 115 ? -6.184 0.057 10.539 1 96.69 115 GLN B O 1
ATOM 1940 N N . ILE B 1 116 ? -4.812 0.292 12.32 1 96.5 116 ILE B N 1
ATOM 1941 C CA . ILE B 1 116 ? -3.68 -0.335 11.648 1 96.5 116 ILE B CA 1
ATOM 1942 C C . ILE B 1 116 ? -4.016 -1.787 11.312 1 96.5 116 ILE B C 1
ATOM 1944 O O . ILE B 1 116 ? -3.799 -2.238 10.188 1 96.5 116 ILE B O 1
ATOM 1948 N N . GLU B 1 117 ? -4.598 -2.449 12.227 1 95.19 117 GLU B N 1
ATOM 1949 C CA . GLU B 1 117 ? -4.961 -3.852 12.039 1 95.19 117 GLU B CA 1
ATOM 1950 C C . GLU B 1 117 ? -6.016 -4.004 10.945 1 95.19 117 GLU B C 1
ATOM 1952 O O . GLU B 1 117 ? -5.938 -4.922 10.125 1 95.19 117 GLU B O 1
ATOM 1957 N N . ALA B 1 118 ? -6.934 -3.119 10.992 1 95.31 118 ALA B N 1
ATOM 1958 C CA . ALA B 1 118 ? -8 -3.164 9.992 1 95.31 118 ALA B CA 1
ATOM 1959 C C . ALA B 1 118 ? -7.438 -2.992 8.586 1 95.31 118 ALA B C 1
ATOM 1961 O O . ALA B 1 118 ? -7.824 -3.717 7.668 1 95.31 118 ALA B O 1
ATOM 1962 N N . ALA B 1 119 ? -6.578 -2.039 8.461 1 96.31 119 ALA B N 1
ATOM 1963 C CA . ALA B 1 119 ? -5.973 -1.794 7.156 1 96.31 119 ALA B CA 1
ATOM 1964 C C . ALA B 1 119 ? -5.152 -2.996 6.699 1 96.31 119 ALA B C 1
ATOM 1966 O O . ALA B 1 119 ? -5.207 -3.381 5.527 1 96.31 119 ALA B O 1
ATOM 1967 N N . LEU B 1 120 ? -4.461 -3.523 7.621 1 95.94 120 LEU B N 1
ATOM 1968 C CA . LEU B 1 120 ? -3.619 -4.676 7.316 1 95.94 120 LEU B CA 1
ATOM 1969 C C . LEU B 1 120 ? -4.465 -5.863 6.871 1 95.94 120 LEU B C 1
ATOM 1971 O O . LEU B 1 120 ? -4.191 -6.473 5.832 1 95.94 120 LEU B O 1
ATOM 1975 N N . GLN B 1 121 ? -5.504 -6.195 7.582 1 95.44 121 GLN B N 1
ATOM 1976 C CA . GLN B 1 121 ? -6.352 -7.34 7.273 1 95.44 121 GLN B CA 1
ATOM 1977 C C . GLN B 1 121 ? -7.035 -7.172 5.918 1 95.44 121 GLN B C 1
ATOM 1979 O O . GLN B 1 121 ? -7.141 -8.125 5.145 1 95.44 121 GLN B O 1
ATOM 1984 N N . ALA B 1 122 ? -7.469 -6.012 5.715 1 95.44 122 ALA B N 1
ATOM 1985 C CA . ALA B 1 122 ? -8.109 -5.746 4.434 1 95.44 122 ALA B CA 1
ATOM 1986 C C . ALA B 1 122 ? -7.145 -5.961 3.275 1 95.44 122 ALA B C 1
ATOM 1988 O O . ALA B 1 122 ? -7.504 -6.559 2.258 1 95.44 122 ALA B O 1
ATOM 1989 N N . LYS B 1 123 ? -5.969 -5.488 3.432 1 95.75 123 LYS B N 1
ATOM 1990 C CA . LYS B 1 123 ? -4.965 -5.617 2.379 1 95.75 123 LYS B CA 1
ATOM 1991 C C . LYS B 1 123 ? -4.594 -7.082 2.154 1 95.75 123 LYS B C 1
ATOM 1993 O O . LYS B 1 123 ? -4.473 -7.527 1.011 1 95.75 123 LYS B O 1
ATOM 1998 N N . LEU B 1 124 ? -4.426 -7.789 3.221 1 96.81 124 LEU B N 1
ATOM 1999 C CA . LEU B 1 124 ? -4.121 -9.211 3.139 1 96.81 124 LEU B CA 1
ATOM 2000 C C . LEU B 1 124 ? -5.238 -9.969 2.422 1 96.81 124 LEU B C 1
ATOM 2002 O O . LEU B 1 124 ? -4.973 -10.789 1.543 1 96.81 124 LEU B O 1
ATOM 2006 N N . ARG B 1 125 ? -6.422 -9.656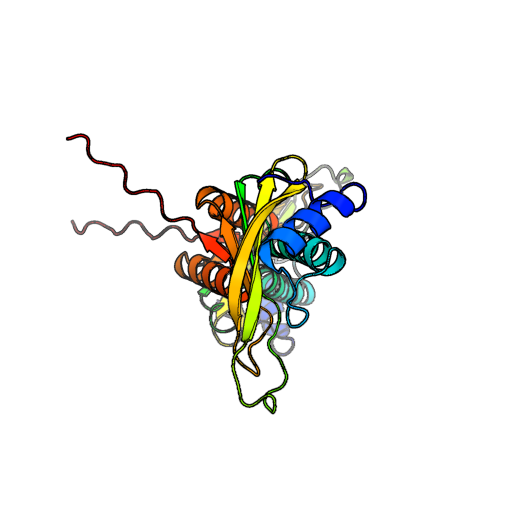 2.738 1 95.75 125 ARG B N 1
ATOM 2007 C CA . ARG B 1 125 ? -7.578 -10.312 2.129 1 95.75 125 ARG B CA 1
ATOM 2008 C C . ARG B 1 125 ? -7.664 -9.992 0.641 1 95.75 125 ARG B C 1
ATOM 2010 O O . ARG B 1 125 ? -7.848 -10.891 -0.184 1 95.75 125 ARG B O 1
ATOM 2017 N N . ASN B 1 126 ? -7.5 -8.727 0.336 1 95.38 126 ASN B N 1
ATOM 2018 C CA . ASN B 1 126 ? -7.633 -8.281 -1.047 1 95.38 126 ASN B CA 1
ATOM 2019 C C . ASN B 1 126 ? -6.574 -8.914 -1.945 1 95.38 126 ASN B C 1
ATOM 2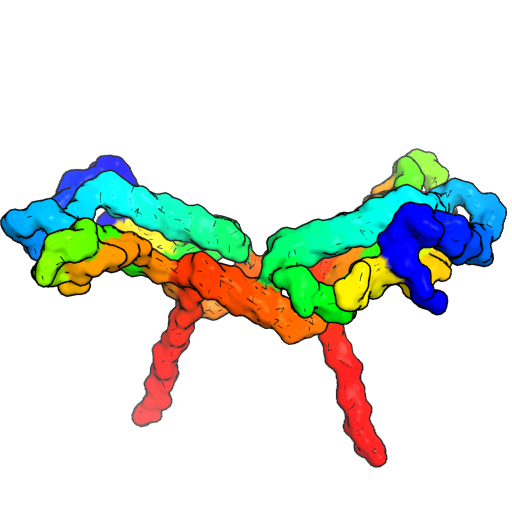021 O O . ASN B 1 126 ? -6.848 -9.227 -3.105 1 95.38 126 ASN B O 1
ATOM 2025 N N . LEU B 1 127 ? -5.453 -9.164 -1.38 1 96.38 127 LEU B N 1
ATOM 2026 C CA . LEU B 1 127 ? -4.344 -9.672 -2.174 1 96.38 127 LEU B CA 1
ATOM 2027 C C . LEU B 1 127 ? -4.215 -11.188 -2.016 1 96.38 127 LEU B C 1
ATOM 2029 O O . LEU B 1 127 ? -3.367 -11.812 -2.656 1 96.38 127 LEU B O 1
ATOM 2033 N N . ARG B 1 128 ? -5.039 -11.781 -1.124 1 96.75 128 ARG B N 1
ATOM 2034 C CA . ARG B 1 128 ? -5.008 -13.211 -0.816 1 96.75 128 ARG B CA 1
ATOM 2035 C C . ARG B 1 128 ? -3.619 -13.641 -0.352 1 96.75 128 ARG B C 1
ATOM 2037 O O . ARG B 1 128 ? -3.057 -14.602 -0.872 1 96.75 128 ARG B O 1
ATOM 2044 N N . ILE B 1 129 ? -3.098 -12.891 0.574 1 97.75 129 ILE B N 1
ATOM 2045 C CA . ILE B 1 129 ? -1.852 -13.188 1.27 1 97.75 129 ILE B CA 1
ATOM 2046 C C . ILE B 1 129 ? -2.152 -13.617 2.703 1 97.75 129 ILE B C 1
ATOM 2048 O O . ILE B 1 129 ? -2.996 -13.016 3.373 1 97.75 129 ILE B O 1
ATOM 2052 N N . SER B 1 130 ? -1.517 -14.648 3.146 1 96.44 130 SER B N 1
ATOM 2053 C CA . SER B 1 130 ? -1.696 -15.133 4.512 1 96.44 130 SER B CA 1
ATOM 2054 C C . SER B 1 130 ? -0.354 -15.414 5.18 1 96.44 130 SER B C 1
ATOM 2056 O O . SER B 1 130 ? 0.663 -15.57 4.5 1 96.44 130 SER B O 1
ATOM 2058 N N . ALA B 1 131 ? -0.403 -15.422 6.469 1 95.12 131 ALA B N 1
ATOM 2059 C CA . ALA B 1 131 ? 0.8 -15.727 7.238 1 95.12 131 ALA B CA 1
ATOM 2060 C C . ALA B 1 131 ? 0.969 -17.234 7.422 1 95.12 131 ALA B C 1
ATOM 2062 O O . ALA B 1 131 ? -0.007 -17.953 7.652 1 95.12 131 ALA B O 1
ATOM 2063 N N . ARG B 1 132 ? 2.188 -17.656 7.34 1 92.5 132 ARG B N 1
ATOM 2064 C CA . ARG B 1 132 ? 2.494 -19.047 7.621 1 92.5 132 ARG B CA 1
ATOM 2065 C C . ARG B 1 132 ? 2.346 -19.359 9.109 1 92.5 132 ARG B C 1
ATOM 2067 O O . ARG B 1 132 ? 2.736 -18.547 9.953 1 92.5 132 ARG B O 1
ATOM 2074 N N . THR B 1 133 ? 1.535 -20.344 9.344 1 84.31 133 THR B N 1
ATOM 2075 C CA . THR B 1 133 ? 1.36 -20.734 10.742 1 84.31 133 THR B CA 1
ATOM 2076 C C . THR B 1 133 ? 2.625 -21.406 11.273 1 84.31 133 THR B C 1
ATOM 2078 O O . THR B 1 133 ? 3.15 -22.344 10.656 1 84.31 133 THR B O 1
ATOM 2081 N N . PRO B 1 134 ? 3.283 -20.75 12.289 1 70.75 134 PRO B N 1
ATOM 2082 C CA . PRO B 1 134 ? 4.496 -21.391 12.805 1 70.75 134 PRO B CA 1
ATOM 2083 C C . PRO B 1 134 ? 4.285 -22.859 13.164 1 70.75 134 PRO B C 1
ATOM 2085 O O . PRO B 1 134 ? 3.188 -23.234 13.578 1 70.75 134 PRO B O 1
ATOM 2088 N N . ALA B 1 135 ? 4.98 -23.734 12.453 1 64.19 135 ALA B N 1
ATOM 2089 C CA . ALA B 1 135 ? 4.902 -25.141 12.859 1 64.19 135 ALA B CA 1
ATOM 2090 C C . ALA B 1 135 ? 4.883 -25.266 14.375 1 64.19 135 ALA B C 1
ATOM 2092 O O . ALA B 1 135 ? 5.484 -24.469 15.086 1 64.19 135 ALA B O 1
ATOM 2093 N N . PRO B 1 136 ? 3.754 -25.938 14.883 1 59.41 136 PRO B N 1
ATOM 2094 C CA . PRO B 1 136 ? 3.77 -26.125 16.328 1 59.41 136 PRO B CA 1
ATOM 2095 C C . PRO B 1 136 ? 5.148 -26.516 16.859 1 59.41 136 PRO B C 1
ATOM 2097 O O . PRO B 1 136 ? 5.867 -27.281 16.203 1 59.41 136 PRO B O 1
ATOM 2100 N N . THR B 1 137 ? 5.738 -25.625 17.422 1 54.69 137 THR B N 1
ATOM 2101 C CA . THR B 1 137 ? 6.926 -26.062 18.156 1 54.69 137 THR B CA 1
ATOM 2102 C C . THR B 1 137 ? 6.695 -27.422 18.781 1 54.69 137 THR B C 1
ATOM 2104 O O . THR B 1 137 ? 5.738 -27.609 19.547 1 54.69 137 THR B O 1
ATOM 2107 N N . GLN B 1 138 ? 6.984 -28.594 18.188 1 41.31 138 GLN B N 1
ATOM 2108 C CA . GLN B 1 138 ? 6.996 -29.812 18.984 1 41.31 138 GLN B CA 1
ATOM 2109 C C . GLN B 1 138 ? 7.52 -29.547 20.391 1 41.31 138 GLN B C 1
ATOM 2111 O O . GLN B 1 138 ? 8.656 -29.094 20.562 1 41.31 138 GLN B O 1
ATOM 2116 N N . ALA B 1 139 ? 6.645 -29.422 21.406 1 45.31 139 ALA B N 1
ATOM 2117 C CA . ALA B 1 139 ? 7.137 -29.703 22.75 1 45.31 139 ALA B CA 1
ATOM 2118 C C . ALA B 1 139 ? 7.969 -30.984 22.766 1 45.31 139 ALA B C 1
ATOM 2120 O O . ALA B 1 139 ? 7.602 -31.969 22.141 1 45.31 139 ALA B O 1
ATOM 2121 N N . ALA B 1 140 ? 9.211 -30.875 22.922 1 45.62 140 ALA B N 1
ATOM 2122 C CA . ALA B 1 140 ? 10.055 -32 23.312 1 45.62 140 ALA B CA 1
ATOM 2123 C C . ALA B 1 140 ? 9.258 -33.031 24.078 1 45.62 140 ALA B C 1
ATOM 2125 O O . ALA B 1 140 ? 8.672 -32.75 25.109 1 45.62 140 ALA B O 1
ATOM 2126 N N . ALA B 1 141 ? 8.875 -34.188 23.562 1 33.41 141 ALA B N 1
ATOM 2127 C CA . ALA B 1 141 ? 8.789 -35.25 24.531 1 33.41 141 ALA B CA 1
ATOM 2128 C C . ALA B 1 141 ? 10.109 -35.438 25.281 1 33.41 141 ALA B C 1
ATOM 2130 O O . ALA B 1 141 ? 11.188 -35.344 24.688 1 33.41 141 ALA B O 1
#

Organism: Cereibacter sphaeroides (strain ATCC 17023 / DSM 158 / JCM 6121 / CCUG 31486 / LMG 2827 / NBRC 12203 / NCIMB 8253 / ATH 2.4.1.) (NCBI:txid272943)